Protein 4F1Z (pdb70)

InterPro domains:
  IPR005877 YSIRK Gram-positive signal peptide [PF04650] (10-35)
  IPR005877 YSIRK Gram-positive signal peptide [TIGR01168] (1-47)
  IPR008966 Adhesion domain superfamily [SSF49401] (212-359)
  IPR008966 Adhesion domain superfamily [SSF49401] (365-542)
  IPR011252 Fibrogen-binding domain 1 [G3DSA:2.60.40.1280] (212-360)
  IPR011266 Fibrinogen-binding domain 2 [PF10425] (374-524)
  IPR019931 LPXTG cell wall anchor motif [PF00746] (827-868)
  IPR019931 LPXTG cell wall anchor motif [PS50847] (834-872)
  IPR041171 SDR-like Ig domain [PF17961] (233-338)
  IPR050972 Serine-aspartate repeat-containing protein-like [PTHR34403] (9-687)

Organism: Staphylococcus aureus (strain MRSA252) (NCBI:txid282458)

Foldseek 3Di:
DADAAQLVQKDKDPWDKQDFEDAVQVQDWIKIKIKMKGNWADDQRYKYKKAKDLWKAQQWAADCVLPQQKAWADFWDDPVRHRQWGWIAGRVRRMIITGGHPPRVPDHGDMGMDMGIMHGDCVSAFAFAKAWIWMDTSNDIDTDIHTYDYPAQADFDPDLATWHKEKAWGYFHPDNVQAKTKMKIKGPLVLHFFAFKKKKKAQADPDPVQAQGFDAPVFKDKWKWFFQDSVPGGSSRDDDCPPPRTDTPRVVFPPQWDRPDGRMIMGGPGGGRGMMMMIMMGGGHPPPRFGKIKMKMKGADDPRRHPTYMDMYMYGHDDDHD/DDDDDDDDDDPPVD

Sequence (336 aa):
AKGTNVNDKVTASDFKLEKTAFDPNQSGNTFMAANFKVTGQVKSGDYFTAKLPDSVTGNGDVDYSNSNNTMPIADIKSTNGDVVAKATYDILTKTYTFVFTDYVNDKENINGQFSLPLFTDRAKAPKSGTYDANINIADEMFDNKITYNYSSPIAGIDKPNGANISSQIIGVDTASGQNTYKQTVFVNPKQRVLGNTWVYIKGYQDKIEESSGKVSATDTKLRIFEVNDTSKLSDSYYADPNDSNLKEVTGEFKDKISYKYDNVASINFGDINKTYVVLVEGHYDNTGKNLKTQVIQENIDPATGKDYSIFGWNNENVVRYGYGGGSSGGGSSGGG

Radius of gyration: 22.7 Å; Cα contacts (8 Å, |Δi|>4): 978; chains: 2; bounding box: 73×49×43 Å

CATH classification: 2.60.40.1280 (+1 more: 2.60.40.1290)

Structure (mmCIF, N/CA/C/O backbone):
data_4F1Z
#
_entry.id   4F1Z
#
_cell.length_a   70.331
_cell.length_b   70.331
_cell.length_c   177.157
_cell.angle_alpha   90.00
_cell.angle_beta   90.00
_cell.angle_gamma   120.00
#
_symmetry.space_group_name_H-M   'P 31 2 1'
#
loop_
_entity.id
_entity.type
_entity.pdbx_description
1 polymer 'Clumping factor B'
2 polymer 'peptide from Keratin, type I cytoskeletal 10'
3 non-polymer 'MAGNESIUM ION'
4 water water
#
loop_
_atom_site.group_PDB
_atom_site.id
_atom_site.type_symbol
_atom_site.label_atom_id
_atom_site.label_alt_id
_atom_site.label_comp_id
_atom_site.label_asym_id
_atom_site.label_entity_id
_atom_site.label_seq_id
_atom_site.pdbx_PDB_ins_code
_atom_site.Cartn_x
_atom_site.Cartn_y
_atom_site.Cartn_z
_atom_site.occupancy
_atom_site.B_iso_or_equiv
_atom_site.auth_seq_id
_atom_site.auth_comp_id
_atom_site.auth_asym_id
_atom_site.auth_atom_id
_atom_site.pdbx_PDB_model_num
ATOM 1 N N . ALA A 1 31 ? 40.757 -30.368 31.803 1.00 142.38 210 ALA A N 1
ATOM 2 C CA . ALA A 1 31 ? 40.922 -29.214 32.686 1.00 136.97 210 ALA A CA 1
ATOM 3 C C . ALA A 1 31 ? 40.022 -28.062 32.240 1.00 129.12 210 ALA A C 1
ATOM 4 O O . ALA A 1 31 ? 39.171 -28.235 31.362 1.00 119.19 210 ALA A O 1
ATOM 6 N N . LYS A 1 32 ? 40.228 -26.896 32.854 1.00 126.37 211 LYS A N 1
ATOM 7 C CA . LYS A 1 32 ? 39.422 -25.698 32.610 1.00 115.95 211 LYS A CA 1
ATOM 8 C C . LYS A 1 32 ? 39.432 -24.867 33.890 1.00 114.87 211 LYS A C 1
ATOM 9 O O . LYS A 1 32 ? 38.703 -25.154 34.845 1.00 114.93 211 LYS A O 1
ATOM 15 N N . GLY A 1 33 ? 40.277 -23.845 33.913 1.00 112.22 212 GLY A N 1
ATOM 16 C CA . GLY A 1 33 ? 40.451 -23.039 35.108 1.00 114.81 212 GLY A CA 1
ATOM 17 C C . GLY A 1 33 ? 39.569 -21.810 35.105 1.00 113.95 212 GLY A C 1
ATOM 18 O O . GLY A 1 33 ? 38.373 -21.892 35.391 1.00 107.39 212 GLY A O 1
ATOM 19 N N . THR A 1 34 ? 40.164 -20.675 34.749 1.00 117.80 213 THR A N 1
ATOM 20 C CA . THR A 1 34 ? 39.496 -19.377 34.801 1.00 117.05 213 THR A CA 1
ATOM 21 C C . THR A 1 34 ? 38.728 -18.935 33.543 1.00 111.76 213 THR A C 1
ATOM 22 O O . THR A 1 34 ? 39.076 -19.288 32.402 1.00 112.23 213 THR A O 1
ATOM 26 N N . ASN A 1 35 ? 37.700 -18.120 33.775 1.00 106.17 214 ASN A N 1
ATOM 27 C CA . ASN A 1 35 ? 36.895 -17.525 32.711 1.00 107.82 214 ASN A CA 1
ATOM 28 C C . ASN A 1 35 ? 37.357 -16.105 32.420 1.00 107.30 214 ASN A C 1
ATOM 29 O O . ASN A 1 35 ? 37.025 -15.158 33.139 1.00 103.60 214 ASN A O 1
ATOM 34 N N . VAL A 1 36 ? 38.107 -15.964 31.340 1.00 105.43 215 VAL A N 1
ATOM 35 C CA . VAL A 1 36 ? 38.823 -14.731 31.081 1.00 108.35 215 VAL A CA 1
ATOM 36 C C . VAL A 1 36 ? 38.083 -13.740 30.192 1.00 102.99 215 VAL A C 1
ATOM 37 O O . VAL A 1 36 ? 38.690 -12.794 29.698 1.00 106.90 215 VAL A O 1
ATOM 41 N N . ASN A 1 37 ? 36.784 -13.941 30.011 1.00 91.61 216 ASN A N 1
ATOM 42 C CA . ASN A 1 37 ? 35.958 -13.008 29.246 1.00 99.57 216 ASN A CA 1
ATOM 43 C C . ASN A 1 37 ? 36.389 -11.552 29.341 1.00 112.09 216 ASN A C 1
ATOM 44 O O . ASN A 1 37 ? 36.473 -10.851 28.325 1.00 115.43 216 ASN A O 1
ATOM 49 N N . ASP A 1 38 ? 36.652 -11.109 30.569 1.00 116.28 217 ASP A N 1
ATOM 50 C CA . ASP A 1 38 ? 37.012 -9.722 30.853 1.00 118.69 217 ASP A CA 1
ATOM 51 C C . ASP A 1 38 ? 38.370 -9.332 30.283 1.00 112.40 217 ASP A C 1
ATOM 52 O O . ASP A 1 38 ? 38.718 -8.147 30.238 1.00 113.63 217 ASP A O 1
ATOM 57 N N . LYS A 1 39 ? 39.156 -10.328 29.891 1.00 106.74 218 LYS A N 1
ATOM 58 C CA . LYS A 1 39 ? 40.421 -10.061 29.214 1.00 115.75 218 LYS A CA 1
ATOM 59 C C . LYS A 1 39 ? 40.185 -10.089 27.705 1.00 118.19 218 LYS A C 1
ATOM 60 O O . LYS A 1 39 ? 41.103 -9.831 26.929 1.00 124.95 218 LYS A O 1
ATOM 66 N N . VAL A 1 40 ? 38.948 -10.389 27.300 1.00 114.14 219 VAL A N 1
ATOM 67 C CA . VAL A 1 40 ? 38.636 -10.668 25.898 1.00 114.65 219 VAL A CA 1
ATOM 68 C C . VAL A 1 40 ? 37.602 -9.738 25.267 1.00 114.28 219 VAL A C 1
ATOM 69 O O . VAL A 1 40 ? 36.540 -9.471 25.841 1.00 115.37 219 VAL A O 1
ATOM 73 N N . THR A 1 41 ? 37.924 -9.283 24.061 1.00 117.28 220 THR A N 1
ATOM 74 C CA . THR A 1 41 ? 37.068 -8.380 23.301 1.00 115.37 220 THR A CA 1
ATOM 75 C C . THR A 1 41 ? 36.938 -8.780 21.828 1.00 115.23 220 THR A C 1
ATOM 76 O O . THR A 1 41 ? 37.864 -8.634 21.030 1.00 114.28 220 THR A O 1
ATOM 80 N N . ALA A 1 42 ? 35.763 -9.291 21.486 1.00 109.77 221 ALA A N 1
ATOM 81 C CA . ALA A 1 42 ? 35.456 -9.697 20.140 1.00 96.48 221 ALA A CA 1
ATOM 82 C C . ALA A 1 42 ? 35.043 -8.472 19.338 1.00 106.23 221 ALA A C 1
ATOM 83 O O . ALA A 1 42 ? 34.701 -7.426 19.918 1.00 101.99 221 ALA A O 1
ATOM 85 N N . SER A 1 43 ? 35.073 -8.623 18.007 1.00 108.26 222 SER A N 1
ATOM 86 C CA . SER A 1 43 ? 34.813 -7.543 17.058 1.00 108.72 222 SER A CA 1
ATOM 87 C C . SER A 1 43 ? 34.773 -8.048 15.613 1.00 106.63 222 SER A C 1
ATOM 88 O O . SER A 1 43 ? 35.106 -9.203 15.334 1.00 97.72 222 SER A O 1
ATOM 91 N N . ASP A 1 44 ? 34.366 -7.168 14.699 1.00 113.83 223 ASP A N 1
ATOM 92 C CA . ASP A 1 44 ? 34.244 -7.508 13.276 1.00 117.12 223 ASP A CA 1
ATOM 93 C C . ASP A 1 44 ? 33.200 -8.607 13.063 1.00 110.40 223 ASP A C 1
ATOM 94 O O . ASP A 1 44 ? 33.313 -9.423 12.148 1.00 103.56 223 ASP A O 1
ATOM 99 N N . PHE A 1 45 ? 32.187 -8.617 13.927 1.00 110.09 224 PHE A N 1
ATOM 100 C CA . PHE A 1 45 ? 31.129 -9.620 13.901 1.00 101.57 224 PHE A CA 1
ATOM 101 C C . PHE A 1 45 ? 30.163 -9.365 12.754 1.00 101.09 224 PHE A C 1
ATOM 102 O O . PHE A 1 45 ? 29.746 -8.230 12.518 1.00 99.57 224 PHE A O 1
ATOM 110 N N . LYS A 1 46 ? 29.817 -10.430 12.041 1.00 81.09 225 LYS A N 1
ATOM 111 C CA . LYS A 1 46 ? 28.872 -10.362 10.934 1.00 78.68 225 LYS A CA 1
ATOM 112 C C . LYS A 1 46 ? 28.142 -11.677 10.875 1.00 71.68 225 LYS A C 1
ATOM 113 O O . LYS A 1 46 ? 28.701 -12.708 11.239 1.00 67.81 225 LYS A O 1
ATOM 119 N N . LEU A 1 47 ? 26.898 -11.644 10.413 1.00 73.91 226 LEU A N 1
ATOM 120 C CA . LEU A 1 47 ? 26.208 -12.866 10.030 1.00 75.43 226 LEU A CA 1
ATOM 121 C C . LEU A 1 47 ? 26.302 -13.049 8.515 1.00 81.25 226 LEU A C 1
ATOM 122 O O . LEU A 1 47 ? 25.900 -12.173 7.744 1.00 85.39 226 LEU A O 1
ATOM 127 N N . GLU A 1 48 ? 26.844 -14.179 8.083 1.00 79.87 227 GLU A N 1
ATOM 128 C CA . GLU A 1 48 ? 26.966 -14.416 6.656 1.00 77.02 227 GLU A CA 1
ATOM 129 C C . GLU A 1 48 ? 25.692 -13.935 5.969 1.00 77.10 227 GLU A C 1
ATOM 130 O O . GLU A 1 48 ? 25.757 -13.212 4.970 1.00 81.78 227 GLU A O 1
ATOM 136 N N . LYS A 1 49 ? 24.537 -14.308 6.519 1.00 70.78 228 LYS A N 1
ATOM 137 C CA . LYS A 1 49 ? 23.256 -13.826 5.996 1.00 69.76 228 LYS A CA 1
ATOM 138 C C . LYS A 1 49 ? 22.142 -13.864 7.034 1.00 69.13 228 LYS A C 1
ATOM 139 O O . LYS A 1 49 ? 22.125 -14.743 7.895 1.00 56.82 228 LYS A O 1
ATOM 145 N N . THR A 1 50 ? 21.183 -12.947 6.906 1.00 72.72 229 THR A N 1
ATOM 146 C CA . THR A 1 50 ? 20.173 -12.725 7.939 1.00 71.63 229 THR A CA 1
ATOM 147 C C . THR A 1 50 ? 18.760 -13.272 7.654 1.00 69.63 229 THR A C 1
ATOM 148 O O . THR A 1 50 ? 17.827 -13.031 8.432 1.00 67.83 229 THR A O 1
ATOM 152 N N . ALA A 1 51 ? 18.602 -14.014 6.558 1.00 66.83 230 ALA A N 1
ATOM 153 C CA . ALA A 1 51 ? 17.306 -14.611 6.205 1.00 72.67 230 ALA A CA 1
ATOM 154 C C . ALA A 1 51 ? 17.471 -15.893 5.395 1.00 67.37 230 ALA A C 1
ATOM 155 O O . ALA A 1 51 ? 18.168 -15.887 4.376 1.00 64.42 230 ALA A O 1
ATOM 157 N N . PHE A 1 52 ? 16.823 -16.974 5.838 1.00 63.52 231 PHE A N 1
ATOM 158 C CA . PHE A 1 52 ? 16.876 -18.260 5.133 1.00 59.25 231 PHE A CA 1
ATOM 159 C C . PHE A 1 52 ? 15.731 -19.210 5.470 1.00 62.70 231 PHE A C 1
ATOM 160 O O . PHE A 1 52 ? 14.946 -18.953 6.370 1.00 66.50 231 PHE A O 1
ATOM 168 N N . ASP A 1 53 ? 15.652 -20.308 4.724 1.00 62.99 232 ASP A N 1
ATOM 169 C CA . ASP A 1 53 ? 14.629 -21.337 4.906 1.00 65.05 232 ASP A CA 1
ATOM 170 C C . ASP A 1 53 ? 15.316 -22.594 5.404 1.00 63.91 232 ASP A C 1
ATOM 171 O O . ASP A 1 53 ? 16.031 -23.251 4.649 1.00 62.38 232 ASP A O 1
ATOM 176 N N . PRO A 1 54 ? 15.123 -22.918 6.690 1.00 58.91 233 PRO A N 1
ATOM 177 C CA . PRO A 1 54 ? 15.796 -24.040 7.355 1.00 56.63 233 PRO A CA 1
ATOM 178 C C . PRO A 1 54 ? 15.236 -25.374 6.893 1.00 57.80 233 PRO A C 1
ATOM 179 O O . PRO A 1 54 ? 15.825 -26.425 7.180 1.00 54.66 233 PRO A O 1
ATOM 183 N N . ASN A 1 55 ? 14.110 -25.312 6.180 1.00 58.59 234 ASN A N 1
ATOM 184 C CA . ASN A 1 55 ? 13.478 -26.476 5.580 1.00 52.56 234 ASN A CA 1
ATOM 185 C C . ASN A 1 55 ? 14.007 -26.779 4.176 1.00 55.61 234 ASN A C 1
ATOM 186 O O . ASN A 1 55 ? 13.503 -27.676 3.488 1.00 52.37 234 ASN A O 1
ATOM 191 N N . GLN A 1 56 ? 15.008 -26.025 3.740 1.00 55.67 235 GLN A N 1
ATOM 192 C CA . GLN A 1 56 ? 15.724 -26.366 2.506 1.00 58.62 235 GLN A CA 1
ATOM 193 C C . GLN A 1 56 ? 17.227 -26.269 2.782 1.00 63.77 235 GLN A C 1
ATOM 194 O O . GLN A 1 56 ? 18.004 -25.835 1.931 1.00 70.38 235 GLN A O 1
ATOM 200 N N . SER A 1 57 ? 17.621 -26.667 3.987 1.00 52.83 236 SER A N 1
ATOM 201 C CA . SER A 1 57 ? 19.016 -26.661 4.404 1.00 49.08 236 SER A CA 1
ATOM 202 C C . SER A 1 57 ? 19.560 -25.256 4.515 1.00 50.00 236 SER A C 1
ATOM 203 O O . SER A 1 57 ? 20.775 -25.027 4.389 1.00 46.58 236 SER A O 1
ATOM 206 N N . GLY A 1 58 ? 18.655 -24.316 4.787 1.00 48.13 237 GLY A N 1
ATOM 207 C CA . GLY A 1 58 ? 19.049 -22.947 5.066 1.00 43.12 237 GLY A CA 1
ATOM 208 C C . GLY A 1 58 ? 19.825 -22.922 6.359 1.00 52.08 237 GLY A C 1
ATOM 209 O O . GLY A 1 58 ? 19.565 -23.735 7.258 1.00 53.62 237 GLY A O 1
ATOM 210 N N . ASN A 1 59 ? 20.788 -22.012 6.449 1.00 54.66 238 ASN A N 1
ATOM 211 C CA . ASN A 1 59 ? 21.488 -21.756 7.713 1.00 65.22 238 ASN A CA 1
ATOM 212 C C . ASN A 1 59 ? 22.447 -20.629 7.461 1.00 62.29 238 ASN A C 1
ATOM 213 O O . ASN A 1 59 ? 22.593 -20.192 6.311 1.00 53.81 238 ASN A O 1
ATOM 218 N N . THR A 1 60 ? 23.116 -20.161 8.505 1.00 55.67 239 THR A N 1
ATOM 219 C CA . THR A 1 60 ? 24.096 -19.109 8.302 1.00 57.61 239 THR A CA 1
ATOM 220 C C . THR A 1 60 ? 25.387 -19.403 9.056 1.00 57.01 239 THR A C 1
ATOM 221 O O . THR A 1 60 ? 25.675 -20.548 9.383 1.00 59.98 239 THR A O 1
ATOM 225 N N . PHE A 1 61 ? 26.176 -18.367 9.286 1.00 56.08 240 PHE A N 1
ATOM 226 C CA . PHE A 1 61 ? 27.408 -18.487 10.028 1.00 66.61 240 PHE A CA 1
ATOM 227 C C . PHE A 1 61 ? 27.609 -17.174 10.717 1.00 78.74 240 PHE A C 1
ATOM 228 O O . PHE A 1 61 ? 27.322 -16.112 10.151 1.00 84.99 240 PHE A O 1
ATOM 236 N N . MET A 1 62 ? 28.117 -17.253 11.938 1.00 79.55 241 MET A N 1
ATOM 237 C CA . MET A 1 62 ? 28.616 -16.094 12.625 1.00 75.89 241 MET A CA 1
ATOM 238 C C . MET A 1 62 ? 30.123 -16.174 12.503 1.00 76.39 241 MET A C 1
ATOM 239 O O . MET A 1 62 ? 30.718 -17.245 12.684 1.00 76.21 241 MET A O 1
ATOM 244 N N . ALA A 1 63 ? 30.735 -15.047 12.166 1.00 76.07 242 ALA A N 1
ATOM 245 C CA . ALA A 1 63 ? 32.179 -14.964 12.114 1.00 77.47 242 ALA A CA 1
ATOM 246 C C . ALA A 1 63 ? 32.632 -13.800 12.975 1.00 78.14 242 ALA A C 1
ATOM 247 O O . ALA A 1 63 ? 31.877 -12.843 13.184 1.00 80.42 242 ALA A O 1
ATOM 249 N N . ALA A 1 64 ? 33.864 -13.869 13.470 1.00 73.21 243 ALA A N 1
ATOM 250 C CA . ALA A 1 64 ? 34.385 -12.777 14.280 1.00 79.68 243 ALA A CA 1
ATOM 251 C C . ALA A 1 64 ? 35.855 -12.929 14.670 1.00 87.56 243 ALA A C 1
ATOM 252 O O . ALA A 1 64 ? 36.381 -14.042 14.767 1.00 84.90 243 ALA A O 1
ATOM 254 N N . ASN A 1 65 ? 36.509 -11.788 14.871 1.00 94.20 244 ASN A N 1
ATOM 255 C CA . ASN A 1 65 ? 37.845 -11.745 15.440 1.00 101.22 244 ASN A CA 1
ATOM 256 C C . ASN A 1 65 ? 37.772 -11.488 16.940 1.00 105.76 244 ASN A C 1
ATOM 257 O O . ASN A 1 65 ? 36.824 -10.868 17.424 1.00 102.83 244 ASN A O 1
ATOM 262 N N . PHE A 1 66 ? 38.773 -11.957 17.675 1.00 111.53 245 PHE A N 1
ATOM 263 C CA . PHE A 1 66 ? 38.838 -11.701 19.108 1.00 110.07 245 PHE A CA 1
ATOM 264 C C . PHE A 1 66 ? 40.250 -11.333 19.516 1.00 116.89 245 PHE A C 1
ATOM 265 O O . PHE A 1 66 ? 41.209 -11.593 18.785 1.00 119.17 245 PHE A O 1
ATOM 273 N N . LYS A 1 67 ? 40.368 -10.734 20.694 1.00 120.24 246 LYS A N 1
ATOM 274 C CA . LYS A 1 67 ? 41.646 -10.212 21.156 1.00 128.48 246 LYS A CA 1
ATOM 275 C C . LYS A 1 67 ? 41.793 -10.258 22.680 1.00 126.63 246 LYS A C 1
ATOM 276 O O . LYS A 1 67 ? 40.861 -9.950 23.427 1.00 123.63 246 LYS A O 1
ATOM 282 N N . VAL A 1 68 ? 42.986 -10.626 23.130 1.00 127.59 247 VAL A N 1
ATOM 283 C CA . VAL A 1 68 ? 43.241 -10.802 24.545 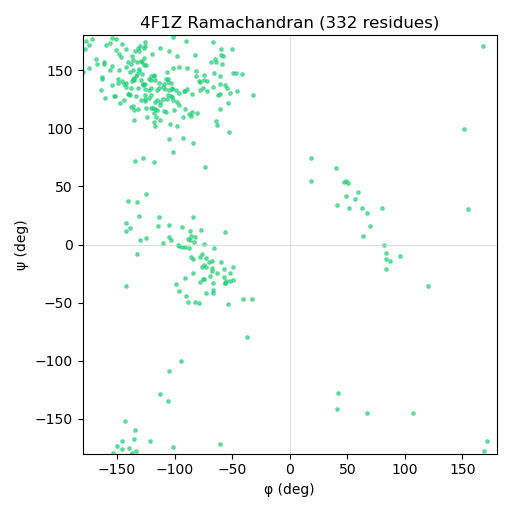1.00 130.40 247 VAL A CA 1
ATOM 284 C C . VAL A 1 68 ? 44.045 -9.658 25.141 1.00 143.77 247 VAL A C 1
ATOM 285 O O . VAL A 1 68 ? 45.279 -9.696 25.165 1.00 150.22 247 VAL A O 1
ATOM 289 N N . THR A 1 69 ? 43.340 -8.647 25.632 1.00 145.64 248 THR A N 1
ATOM 290 C CA . THR A 1 69 ? 43.983 -7.594 26.396 1.00 146.02 248 THR A CA 1
ATOM 291 C C . THR A 1 69 ? 44.784 -8.228 27.515 1.00 144.38 248 THR A C 1
ATOM 292 O O . THR A 1 69 ? 44.248 -8.584 28.567 1.00 138.91 248 THR A O 1
ATOM 296 N N . GLY A 1 70 ? 46.075 -8.395 27.265 1.00 147.94 249 GLY A N 1
ATOM 297 C CA . GLY A 1 70 ? 46.956 -8.971 28.256 1.00 151.52 249 GLY A CA 1
ATOM 298 C C . GLY A 1 70 ? 47.369 -10.384 27.920 1.00 151.50 249 GLY A C 1
ATOM 299 O O . GLY A 1 70 ? 47.548 -10.731 26.750 1.00 150.08 249 GLY A O 1
ATOM 300 N N . GLN A 1 71 ? 47.511 -11.202 28.956 1.00 153.34 250 GLN A N 1
ATOM 301 C CA . GLN A 1 71 ? 48.022 -12.552 28.794 1.00 153.02 250 GLN A CA 1
ATOM 302 C C . GLN A 1 71 ? 47.192 -13.571 29.557 1.00 142.62 250 GLN A C 1
ATOM 303 O O . GLN A 1 71 ? 46.370 -13.206 30.394 1.00 142.83 250 GLN A O 1
ATOM 309 N N . VAL A 1 72 ? 47.416 -14.848 29.247 1.00 134.52 251 VAL A N 1
ATOM 310 C CA . VAL A 1 72 ? 46.684 -15.962 29.845 1.00 126.54 251 VAL A CA 1
ATOM 311 C C . VAL A 1 72 ? 47.550 -17.229 29.916 1.00 122.72 251 VAL A C 1
ATOM 312 O O . VAL A 1 72 ? 48.744 -17.194 29.598 1.00 123.54 251 VAL A O 1
ATOM 316 N N . LYS A 1 73 ? 46.933 -18.339 30.323 1.00 115.76 252 LYS A N 1
ATOM 317 C CA . LYS A 1 73 ? 47.641 -19.588 30.592 1.00 117.02 252 LYS A CA 1
ATOM 318 C C . LYS A 1 73 ? 46.787 -20.804 30.249 1.00 116.20 252 LYS A C 1
ATOM 319 O O . LYS A 1 73 ? 45.560 -20.703 30.154 1.00 114.29 252 LYS A O 1
ATOM 325 N N . SER A 1 74 ? 47.420 -21.963 30.079 1.00 115.37 253 SER A N 1
ATOM 326 C CA . SER A 1 74 ? 46.652 -23.172 29.800 1.00 112.02 253 SER A CA 1
ATOM 327 C C . SER A 1 74 ? 45.582 -23.353 30.863 1.00 118.63 253 SER A C 1
ATOM 328 O O . SER A 1 74 ? 45.893 -23.439 32.064 1.00 123.31 253 SER A O 1
ATOM 331 N N . GLY A 1 75 ? 44.328 -23.413 30.424 1.00 111.07 254 GLY A N 1
ATOM 332 C CA . GLY A 1 75 ? 43.216 -23.594 31.339 1.00 104.23 254 GLY A CA 1
ATOM 333 C C . GLY A 1 75 ? 42.221 -22.450 31.299 1.00 98.34 254 GLY A C 1
ATOM 334 O O . GLY A 1 75 ? 41.023 -22.662 31.453 1.00 92.46 254 GLY A O 1
ATOM 335 N N . ASP A 1 76 ? 42.705 -21.228 31.109 1.00 101.12 255 ASP A N 1
ATOM 336 C CA . ASP A 1 76 ? 41.792 -20.103 30.995 1.00 104.14 255 ASP A CA 1
ATOM 337 C C . ASP A 1 76 ? 40.883 -20.366 29.802 1.00 113.03 255 ASP A C 1
ATOM 338 O O . ASP A 1 76 ? 41.132 -21.277 29.007 1.00 112.97 255 ASP A O 1
ATOM 343 N N . TYR A 1 77 ? 39.832 -19.564 29.677 1.00 111.97 256 TYR A N 1
ATOM 344 C CA . TYR A 1 77 ? 38.852 -19.761 28.623 1.00 97.15 256 TYR A CA 1
ATOM 345 C C . TYR A 1 77 ? 37.932 -18.559 28.517 1.00 98.95 256 TYR A C 1
ATOM 346 O O . TYR A 1 77 ? 37.829 -17.756 29.440 1.00 101.28 256 TYR A O 1
ATOM 355 N N . PHE A 1 78 ? 37.293 -18.417 27.363 1.00 94.31 257 PHE A N 1
ATOM 356 C CA . PHE A 1 78 ? 36.205 -17.475 27.233 1.00 86.13 257 PHE A CA 1
ATOM 357 C C . PHE A 1 78 ? 35.070 -18.256 26.602 1.00 83.39 257 PHE A C 1
ATOM 358 O O . PHE A 1 78 ? 35.259 -19.408 26.197 1.00 74.52 257 PHE A O 1
ATOM 366 N N . THR A 1 79 ? 33.891 -17.639 26.551 1.00 90.12 258 THR A N 1
ATOM 367 C CA . THR A 1 79 ? 32.696 -18.281 26.022 1.00 85.05 258 THR A CA 1
ATOM 368 C C . THR A 1 79 ? 31.945 -17.416 25.005 1.00 83.78 258 THR A C 1
ATOM 369 O O . THR A 1 79 ? 32.215 -16.206 24.861 1.00 73.83 258 THR A O 1
ATOM 373 N N . ALA A 1 80 ? 31.023 -18.077 24.295 1.00 85.38 259 ALA A N 1
ATOM 374 C CA . ALA A 1 80 ? 29.994 -17.443 23.470 1.00 85.33 259 ALA A CA 1
ATOM 375 C C . ALA A 1 80 ? 28.670 -18.117 23.799 1.00 82.51 259 ALA A C 1
ATOM 376 O O . ALA A 1 80 ? 28.642 -19.307 24.103 1.00 77.43 259 ALA A O 1
ATOM 378 N N . LYS A 1 81 ? 27.576 -17.364 23.745 1.00 86.11 260 LYS A N 1
ATOM 379 C CA . LYS A 1 81 ? 26.261 -17.922 24.056 1.00 87.40 260 LYS A CA 1
ATOM 380 C C . LYS A 1 81 ? 25.223 -17.441 23.051 1.00 77.23 260 LYS A C 1
ATOM 381 O O . LYS A 1 81 ? 25.213 -16.269 22.675 1.00 71.14 260 LYS A O 1
ATOM 387 N N . LEU A 1 82 ? 24.331 -18.347 22.669 1.00 68.30 261 LEU A N 1
ATOM 388 C CA . LEU A 1 82 ? 23.357 -18.102 21.619 1.00 73.21 261 LEU A CA 1
ATOM 389 C C . LEU A 1 82 ? 21.969 -17.880 22.191 1.00 74.08 261 LEU A C 1
ATOM 390 O O . LEU A 1 82 ? 21.577 -18.563 23.123 1.00 69.45 261 LEU A O 1
ATOM 395 N N . PRO A 1 83 ? 21.204 -16.955 21.595 1.00 79.75 262 PRO A N 1
ATOM 396 C CA . PRO A 1 83 ? 19.841 -16.654 22.036 1.00 77.36 262 PRO A CA 1
ATOM 397 C C . PRO A 1 83 ? 18.957 -17.878 21.926 1.00 78.95 262 PRO A C 1
ATOM 398 O O . PRO A 1 83 ? 19.427 -18.974 21.633 1.00 82.17 262 PRO A O 1
ATOM 402 N N . ASP A 1 84 ? 17.666 -17.676 22.138 1.00 75.47 263 ASP A N 1
ATOM 403 C CA . ASP A 1 84 ? 16.695 -18.726 21.932 1.00 73.82 263 ASP A CA 1
ATOM 404 C C . ASP A 1 84 ? 16.510 -19.079 20.460 1.00 76.70 263 ASP A C 1
ATOM 405 O O . ASP A 1 84 ? 16.106 -20.199 20.139 1.00 74.10 263 ASP A O 1
ATOM 410 N N . SER A 1 85 ? 16.769 -18.120 19.571 1.00 76.73 264 SER A N 1
ATOM 411 C CA . SER A 1 85 ? 16.379 -18.278 18.163 1.00 75.53 264 SER A CA 1
ATOM 412 C C . SER A 1 85 ? 17.239 -19.284 17.411 1.00 76.23 264 SER A C 1
ATOM 413 O O . SER A 1 85 ? 16.720 -20.083 16.630 1.00 78.85 264 SER A O 1
ATOM 416 N N . VAL A 1 86 ? 18.547 -19.249 17.652 1.00 72.62 265 VAL A N 1
ATOM 417 C CA . VAL A 1 86 ? 19.478 -20.085 16.904 1.00 69.32 265 VAL A CA 1
ATOM 418 C C . VAL A 1 86 ? 19.980 -21.274 17.710 1.00 70.06 265 VAL A C 1
ATOM 419 O O . VAL A 1 86 ? 19.793 -21.332 18.921 1.00 76.39 265 VAL A O 1
ATOM 423 N N . THR A 1 87 ? 20.607 -22.228 17.029 1.00 58.93 266 THR A N 1
ATOM 424 C CA . THR A 1 87 ? 21.390 -23.261 17.698 1.00 59.28 266 THR A CA 1
ATOM 425 C C . THR A 1 87 ? 22.706 -23.387 16.958 1.00 66.07 266 THR A C 1
ATOM 426 O O . THR A 1 87 ? 22.960 -22.662 15.999 1.00 72.23 266 THR A O 1
ATOM 430 N N . GLY A 1 88 ? 23.540 -24.317 17.400 1.00 64.77 267 GLY A N 1
ATOM 431 C CA . GLY A 1 88 ? 24.892 -24.422 16.887 1.00 64.72 267 GLY A CA 1
ATOM 432 C C . GLY A 1 88 ? 25.097 -25.832 16.372 1.00 72.37 267 GLY A C 1
ATOM 433 O O . GLY A 1 88 ? 26.205 -26.207 15.993 1.00 77.20 267 GLY A O 1
ATOM 434 N N . ASN A 1 89 ? 24.023 -26.620 16.368 1.00 68.09 268 ASN A N 1
ATOM 435 C CA . ASN A 1 89 ? 24.095 -28.011 15.920 1.00 68.84 268 ASN A CA 1
ATOM 436 C C . ASN A 1 89 ? 22.975 -28.384 14.941 1.00 67.51 268 ASN A C 1
ATOM 437 O O . ASN A 1 89 ? 22.973 -29.477 14.371 1.00 62.10 268 ASN A O 1
ATOM 442 N N . GLY A 1 90 ? 22.025 -27.467 14.769 1.00 68.49 269 GLY A N 1
ATOM 443 C CA . GLY A 1 90 ? 20.887 -27.669 13.899 1.00 60.58 269 GLY A CA 1
ATOM 444 C C . GLY A 1 90 ? 20.347 -29.065 14.052 1.00 62.77 269 GLY A C 1
ATOM 445 O O . GLY A 1 90 ? 20.098 -29.534 15.155 1.00 72.62 269 GLY A O 1
ATOM 446 N N . ASP A 1 91 ? 20.191 -29.755 12.937 1.00 57.43 270 ASP A N 1
ATOM 447 C CA . ASP A 1 91 ? 19.562 -31.065 12.955 1.00 57.49 270 ASP A CA 1
ATOM 448 C C . ASP A 1 91 ? 20.505 -32.245 13.233 1.00 49.41 270 ASP A C 1
ATOM 449 O O . ASP A 1 91 ? 20.111 -33.407 13.099 1.00 48.70 270 ASP A O 1
ATOM 454 N N . VAL A 1 92 ? 21.729 -31.956 13.657 1.00 41.54 271 VAL A N 1
ATOM 455 C CA . VAL A 1 92 ? 22.591 -32.994 14.233 1.00 54.90 271 VAL A CA 1
ATOM 456 C C . VAL A 1 92 ? 22.387 -33.170 15.778 1.00 69.19 271 VAL A C 1
ATOM 457 O O . VAL A 1 92 ? 22.733 -32.299 16.583 1.00 65.82 271 VAL A O 1
ATOM 461 N N . ASP A 1 93 ? 21.841 -34.311 16.178 1.00 66.93 272 ASP A N 1
ATOM 462 C CA . ASP A 1 93 ? 21.602 -34.603 17.586 1.00 69.07 272 ASP A CA 1
ATOM 463 C C . ASP A 1 93 ? 22.858 -35.052 18.336 1.00 74.94 272 ASP A C 1
ATOM 464 O O . ASP A 1 93 ? 23.686 -35.809 17.824 1.00 78.52 272 ASP A O 1
ATOM 469 N N . TYR A 1 94 ? 22.981 -34.584 19.566 1.00 75.56 273 TYR A N 1
ATOM 470 C CA . TYR A 1 94 ? 24.140 -34.890 20.378 1.00 79.40 273 TYR A CA 1
ATOM 471 C C . TYR A 1 94 ? 23.678 -35.385 21.736 1.00 81.94 273 TYR A C 1
ATOM 472 O O . TYR A 1 94 ? 24.486 -35.641 22.628 1.00 81.67 273 TYR A O 1
ATOM 481 N N . SER A 1 95 ? 22.364 -35.515 21.882 1.00 79.81 274 SER A N 1
ATOM 482 C CA . SER A 1 95 ? 21.775 -35.904 23.144 1.00 77.11 274 SER A CA 1
ATOM 483 C C . SER A 1 95 ? 22.350 -37.235 23.622 1.00 84.74 274 SER A C 1
ATOM 484 O O . SER A 1 95 ? 22.511 -37.448 24.819 1.00 93.81 274 SER A O 1
ATOM 487 N N . ASN A 1 96 ? 22.683 -38.126 22.698 1.00 83.03 275 ASN A N 1
ATOM 488 C CA . ASN A 1 96 ? 23.351 -39.364 23.078 1.00 81.09 275 ASN A CA 1
ATOM 489 C C . ASN A 1 96 ? 24.848 -39.156 23.206 1.00 81.52 275 ASN A C 1
ATOM 490 O O . ASN A 1 96 ? 25.619 -40.097 23.081 1.00 87.06 275 ASN A O 1
ATOM 495 N N . SER A 1 97 ? 25.250 -37.913 23.448 1.00 76.59 276 SER A N 1
ATOM 496 C CA . SER A 1 97 ? 26.651 -37.571 23.652 1.00 75.99 276 SER A CA 1
ATOM 497 C C . SER A 1 97 ? 26.811 -36.525 24.761 1.00 76.28 276 SER A C 1
ATOM 498 O O . SER A 1 97 ? 27.657 -35.626 24.666 1.00 73.21 276 SER A O 1
ATOM 501 N N . ASN A 1 98 ? 25.987 -36.638 25.803 1.00 82.84 277 ASN A N 1
ATOM 502 C CA . ASN A 1 98 ? 26.043 -35.713 26.938 1.00 85.15 277 ASN A CA 1
ATOM 503 C C . ASN A 1 98 ? 25.869 -34.264 26.486 1.00 78.76 277 ASN A C 1
ATOM 504 O O . ASN A 1 98 ? 26.542 -33.351 26.987 1.00 68.74 277 ASN A O 1
ATOM 509 N N . ASN A 1 99 ? 24.975 -34.079 25.514 1.00 77.87 278 ASN A N 1
ATOM 510 C CA . ASN A 1 99 ? 24.703 -32.780 24.910 1.00 68.02 278 ASN A CA 1
ATOM 511 C C . ASN A 1 99 ? 25.947 -31.955 24.653 1.00 63.33 278 ASN A C 1
ATOM 512 O O . ASN A 1 99 ? 25.917 -30.723 24.747 1.00 66.57 278 ASN A O 1
ATOM 517 N N . THR A 1 100 ? 27.043 -32.635 24.319 1.00 63.64 279 THR A N 1
ATOM 518 C CA . THR A 1 100 ? 28.321 -31.963 24.080 1.00 67.02 279 THR A CA 1
ATOM 519 C C . THR A 1 100 ? 28.769 -32.117 22.621 1.00 79.53 279 THR A C 1
ATOM 520 O O . THR A 1 100 ? 28.889 -33.231 22.098 1.00 80.98 279 THR A O 1
ATOM 524 N N . MET A 1 101 ? 29.006 -30.989 21.963 1.00 80.85 280 MET A N 1
ATOM 525 C CA . MET A 1 101 ? 29.402 -31.000 20.566 1.00 78.46 280 MET A CA 1
ATOM 526 C C . MET A 1 101 ? 30.863 -30.644 20.408 1.00 78.28 280 MET A C 1
ATOM 527 O O . MET A 1 101 ? 31.264 -29.520 20.699 1.00 79.45 280 MET A O 1
ATOM 532 N N . PRO A 1 102 ? 31.670 -31.604 19.944 1.00 77.59 281 PRO A N 1
ATOM 533 C CA . PRO A 1 102 ? 33.067 -31.273 19.690 1.00 75.03 281 PRO A CA 1
ATOM 534 C C . PRO A 1 102 ? 33.108 -30.144 18.676 1.00 76.72 281 PRO A C 1
ATOM 535 O O . PRO A 1 102 ? 32.174 -29.966 17.894 1.00 78.05 281 PRO A O 1
ATOM 539 N N . ILE A 1 103 ? 34.187 -29.382 18.692 1.00 76.44 282 ILE A N 1
ATOM 540 C CA . ILE A 1 103 ? 34.364 -28.324 17.729 1.00 75.84 282 ILE A CA 1
ATOM 541 C C . ILE A 1 103 ? 35.823 -28.319 17.323 1.00 81.92 282 ILE A C 1
ATOM 542 O O . ILE A 1 103 ? 36.721 -28.346 18.174 1.00 81.88 282 ILE A O 1
ATOM 547 N N . ALA A 1 104 ? 36.060 -28.316 16.018 1.00 79.44 283 ALA A N 1
ATOM 548 C CA . ALA A 1 104 ? 37.416 -28.388 15.516 1.00 83.26 283 ALA A CA 1
ATOM 549 C C . ALA A 1 104 ? 38.285 -27.396 16.275 1.00 91.18 283 ALA A C 1
ATOM 550 O O . ALA A 1 104 ? 37.817 -26.334 16.689 1.00 97.16 283 ALA A O 1
ATOM 552 N N . ASP A 1 105 ? 39.551 -27.744 16.453 1.00 91.22 284 ASP A N 1
ATOM 553 C CA . ASP A 1 105 ? 40.442 -26.948 17.273 1.00 97.54 284 ASP A CA 1
ATOM 554 C C . ASP A 1 105 ? 40.688 -25.563 16.706 1.00 100.56 284 ASP A C 1
ATOM 555 O O . ASP A 1 105 ? 40.469 -25.311 15.521 1.00 105.15 284 ASP A O 1
ATOM 560 N N . ILE A 1 106 ? 41.131 -24.659 17.570 1.00 98.90 285 ILE A N 1
ATOM 561 C CA . ILE A 1 106 ? 41.568 -23.341 17.138 1.00 99.96 285 ILE A CA 1
ATOM 562 C C . ILE A 1 106 ? 43.082 -23.400 17.047 1.00 106.22 285 ILE A C 1
ATOM 563 O O . ILE A 1 106 ? 43.729 -23.888 17.983 1.00 107.55 285 ILE A O 1
ATOM 568 N N . LYS A 1 107 ? 43.647 -22.901 15.942 1.00 113.93 286 LYS A N 1
ATOM 569 C CA . LYS A 1 107 ? 45.072 -23.085 15.662 1.00 114.65 286 LYS A CA 1
ATOM 570 C C . LYS A 1 107 ? 45.879 -21.810 15.397 1.00 116.22 286 LYS A C 1
ATOM 571 O O . LYS A 1 107 ? 45.326 -20.707 15.290 1.00 108.37 286 LYS A O 1
ATOM 577 N N . SER A 1 108 ? 47.200 -22.001 15.343 1.00 120.90 287 SER A N 1
ATOM 578 C CA . SER A 1 108 ? 48.140 -21.063 14.742 1.00 126.29 287 SER A CA 1
ATOM 579 C C . SER A 1 108 ? 48.516 -21.595 13.348 1.00 128.38 287 SER A C 1
ATOM 580 O O . SER A 1 108 ? 47.954 -22.594 12.896 1.00 129.46 287 SER A O 1
ATOM 583 N N . THR A 1 109 ? 49.463 -20.954 12.666 1.00 131.23 288 THR A N 1
ATOM 584 C CA . THR A 1 109 ? 49.754 -21.337 11.274 1.00 134.52 288 THR A CA 1
ATOM 585 C C . THR A 1 109 ? 50.547 -22.636 11.140 1.00 138.50 288 THR A C 1
ATOM 586 O O . THR A 1 109 ? 50.414 -23.351 10.146 1.00 140.66 288 THR A O 1
ATOM 590 N N . ASN A 1 110 ? 51.373 -22.931 12.137 1.00 139.39 289 ASN A N 1
ATOM 591 C CA . ASN A 1 110 ? 52.133 -24.173 12.165 1.00 143.87 289 ASN A CA 1
ATOM 592 C C . ASN A 1 110 ? 51.273 -25.364 12.581 1.00 144.13 289 ASN A C 1
ATOM 593 O O . ASN A 1 110 ? 51.795 -26.434 12.892 1.00 148.35 289 ASN A O 1
ATOM 598 N N . GLY A 1 111 ? 49.956 -25.170 12.598 1.00 137.68 290 GLY A N 1
ATOM 599 C CA . GLY A 1 111 ? 49.024 -26.229 12.942 1.00 132.15 290 GLY A CA 1
ATOM 600 C C . GLY A 1 111 ? 48.889 -26.404 14.441 1.00 128.50 290 GLY A C 1
ATOM 601 O O . GLY A 1 111 ? 48.130 -27.254 14.915 1.00 121.60 290 GLY A O 1
ATOM 602 N N . ASP A 1 112 ? 49.630 -25.584 15.183 1.00 131.39 291 ASP A N 1
ATOM 603 C CA . ASP A 1 112 ? 49.672 -25.663 16.640 1.00 130.91 291 ASP A CA 1
ATOM 604 C C . ASP A 1 112 ? 48.300 -25.442 17.266 1.00 127.35 291 ASP A C 1
ATOM 605 O O . ASP A 1 112 ? 47.716 -24.364 17.142 1.00 129.47 291 ASP A O 1
ATOM 610 N N . VAL A 1 113 ? 47.786 -26.464 17.941 1.00 119.01 292 VAL A N 1
ATOM 611 C CA . VAL A 1 113 ? 46.489 -26.348 18.580 1.00 111.48 292 VAL A CA 1
ATOM 612 C C . VAL A 1 113 ? 46.575 -25.292 19.667 1.00 110.47 292 VAL A C 1
ATOM 613 O O . VAL A 1 113 ? 47.184 -25.509 20.712 1.00 111.83 292 VAL A O 1
ATOM 617 N N . VAL A 1 114 ? 45.982 -24.136 19.414 1.00 107.65 293 VAL A N 1
ATOM 618 C CA . VAL A 1 114 ? 45.999 -23.074 20.400 1.00 107.33 293 VAL A CA 1
ATOM 619 C C . VAL A 1 114 ? 44.964 -23.317 21.489 1.00 108.07 293 VAL A C 1
ATOM 620 O O . VAL A 1 114 ? 45.265 -23.257 22.683 1.00 114.84 293 VAL A O 1
ATOM 624 N N . ALA A 1 115 ? 43.738 -23.597 21.071 1.00 103.70 294 ALA A N 1
ATOM 625 C CA . ALA A 1 115 ? 42.668 -23.860 22.016 1.00 97.77 294 ALA A CA 1
ATOM 626 C C . ALA A 1 115 ? 41.821 -25.028 21.558 1.00 95.94 294 ALA A C 1
ATOM 627 O O . ALA A 1 115 ? 41.758 -25.342 20.375 1.00 98.40 294 ALA A O 1
ATOM 629 N N . LYS A 1 116 ? 41.171 -25.669 22.513 1.00 93.12 295 LYS A N 1
ATOM 630 C CA . LYS A 1 116 ? 40.296 -26.779 22.227 1.00 95.13 295 LYS A CA 1
ATOM 631 C C . LYS A 1 116 ? 38.879 -26.248 22.448 1.00 96.27 295 LYS A C 1
ATOM 632 O O . LYS A 1 116 ? 38.650 -25.438 23.337 1.00 97.72 295 LYS A O 1
ATOM 638 N N . ALA A 1 117 ? 37.928 -26.657 21.622 1.00 97.20 296 ALA A N 1
ATOM 639 C CA . ALA A 1 117 ? 36.614 -26.032 21.688 1.00 87.18 296 ALA A CA 1
ATOM 640 C C . ALA A 1 117 ? 35.507 -27.048 21.610 1.00 82.24 296 ALA A C 1
ATOM 641 O O . ALA A 1 117 ? 35.655 -28.098 20.981 1.00 84.90 296 ALA A O 1
ATOM 643 N N . THR A 1 118 ? 34.393 -26.713 22.251 1.00 72.38 297 THR A N 1
ATOM 644 C CA . THR A 1 118 ? 33.202 -27.537 22.253 1.00 75.76 297 THR A CA 1
ATOM 645 C C . THR A 1 118 ? 32.012 -26.635 22.533 1.00 79.72 297 THR A C 1
ATOM 646 O O . THR A 1 118 ? 32.170 -25.460 22.874 1.00 87.22 297 THR A O 1
ATOM 650 N N . TYR A 1 119 ? 30.820 -27.208 22.438 1.00 74.77 298 TYR A N 1
ATOM 651 C CA . TYR A 1 119 ? 29.581 -26.451 22.534 1.00 70.00 298 TYR A CA 1
ATOM 652 C C . TYR A 1 119 ? 28.528 -27.290 23.256 1.00 73.86 298 TYR A C 1
ATOM 653 O O . TYR A 1 119 ? 28.425 -28.497 23.024 1.00 73.46 298 TYR A O 1
ATOM 662 N N . ASP A 1 120 ? 27.765 -26.660 24.150 1.00 74.59 299 ASP A N 1
ATOM 663 C CA . ASP A 1 120 ? 26.761 -27.381 24.912 1.00 73.44 299 ASP A CA 1
ATOM 664 C C . ASP A 1 120 ? 25.396 -27.154 24.325 1.00 70.99 299 ASP A C 1
ATOM 665 O O . ASP A 1 120 ? 24.893 -26.035 24.326 1.00 71.77 299 ASP A O 1
ATOM 670 N N . ILE A 1 121 ? 24.798 -28.230 23.835 1.00 73.65 300 ILE A N 1
ATOM 671 C CA . ILE A 1 121 ? 23.517 -28.162 23.158 1.00 73.13 300 ILE A CA 1
ATOM 672 C C . ILE A 1 121 ? 22.465 -27.529 24.044 1.00 79.95 300 ILE A C 1
ATOM 673 O O . ILE A 1 121 ? 21.555 -26.854 23.557 1.00 78.29 300 ILE A O 1
ATOM 678 N N . LEU A 1 122 ? 22.586 -27.763 25.348 1.00 83.58 301 LEU A N 1
ATOM 679 C CA . LEU A 1 122 ? 21.549 -27.391 26.298 1.00 76.55 301 LEU A CA 1
ATOM 680 C C . LEU A 1 122 ? 21.653 -25.933 26.694 1.00 76.99 301 LEU A C 1
ATOM 681 O O . LEU A 1 122 ? 20.662 -25.203 26.646 1.00 75.65 301 LEU A O 1
ATOM 686 N N . THR A 1 123 ? 22.858 -25.517 27.077 1.00 75.04 302 THR A N 1
ATOM 687 C CA . THR A 1 123 ? 23.111 -24.150 27.502 1.00 77.93 302 THR A CA 1
ATOM 688 C C . THR A 1 123 ? 23.456 -23.240 26.327 1.00 84.93 302 THR A C 1
ATOM 689 O O . THR A 1 123 ? 23.677 -22.038 26.504 1.00 91.61 302 THR A O 1
ATOM 693 N N . LYS A 1 124 ? 23.533 -23.819 25.134 1.00 79.67 303 LYS A N 1
ATOM 694 C CA . LYS A 1 124 ? 23.956 -23.076 23.958 1.00 72.62 303 LYS A CA 1
ATOM 695 C C . LYS A 1 124 ? 25.234 -22.294 24.203 1.00 77.15 303 LYS A C 1
ATOM 696 O O . LYS A 1 124 ? 25.363 -21.148 23.766 1.00 82.99 303 LYS A O 1
ATOM 702 N N . THR A 1 125 ? 26.181 -22.926 24.888 1.00 76.15 304 THR A N 1
ATOM 703 C CA . THR A 1 125 ? 27.443 -22.286 25.255 1.00 70.75 304 THR A CA 1
ATOM 704 C C . THR A 1 125 ? 28.627 -22.883 24.474 1.00 73.81 304 THR A C 1
ATOM 705 O O . THR A 1 125 ? 28.831 -24.097 24.481 1.00 76.41 304 THR A O 1
ATOM 709 N N . TYR A 1 126 ? 29.387 -22.028 23.786 1.00 71.55 305 TYR A N 1
ATOM 710 C CA . TYR A 1 126 ? 30.675 -22.415 23.220 1.00 72.44 305 TYR A CA 1
ATOM 711 C C . TYR A 1 126 ? 31.737 -22.097 24.241 1.00 78.04 305 TYR A C 1
ATOM 712 O O . TYR A 1 126 ? 31.766 -20.989 24.777 1.00 83.14 305 TYR A O 1
ATOM 721 N N . THR A 1 127 ? 32.632 -23.044 24.497 1.00 76.71 306 THR A N 1
ATOM 722 C CA . THR A 1 127 ? 33.724 -22.792 25.422 1.00 73.81 306 THR A CA 1
ATOM 723 C C . THR A 1 127 ? 35.035 -23.107 24.741 1.00 79.32 306 THR A C 1
ATOM 724 O O . THR A 1 127 ? 35.238 -24.218 24.266 1.00 88.41 306 THR A O 1
ATOM 728 N N . PHE A 1 128 ? 35.925 -22.124 24.702 1.00 78.20 307 PHE A N 1
ATOM 729 C CA . PHE A 1 128 ? 37.228 -22.300 24.089 1.00 85.03 307 PHE A CA 1
ATOM 730 C C . PHE A 1 128 ? 38.302 -22.324 25.169 1.00 93.81 307 PHE A C 1
ATOM 731 O O . PHE A 1 128 ? 38.533 -21.318 25.844 1.00 93.00 307 PHE A O 1
ATOM 739 N N . VAL A 1 129 ? 38.966 -23.465 25.334 1.00 96.94 308 VAL A N 1
ATOM 740 C CA . VAL A 1 129 ? 39.926 -23.603 26.423 1.00 100.31 308 VAL A CA 1
ATOM 741 C C . VAL A 1 129 ? 41.366 -23.821 25.966 1.00 102.25 308 VAL A C 1
ATOM 742 O O . VAL A 1 129 ? 41.731 -24.879 25.458 1.00 107.61 308 VAL A O 1
ATOM 746 N N . PHE A 1 130 ? 42.176 -22.790 26.181 1.00 100.02 309 PHE A N 1
ATOM 747 C CA . PHE A 1 130 ? 43.577 -22.762 25.785 1.00 104.19 309 PHE A CA 1
ATOM 748 C C . PHE A 1 130 ? 44.398 -23.970 26.208 1.00 108.40 309 PHE A C 1
ATOM 749 O O . PHE A 1 130 ? 43.960 -24.786 27.018 1.00 111.93 309 PHE A O 1
ATOM 757 N N . THR A 1 131 ? 45.598 -24.072 25.645 1.00 108.79 310 THR A N 1
ATOM 758 C CA . THR A 1 131 ? 46.426 -25.252 25.819 1.00 108.84 310 THR A CA 1
ATOM 759 C C . THR A 1 131 ? 47.850 -24.847 26.124 1.00 115.39 310 THR A C 1
ATOM 760 O O . THR A 1 131 ? 48.132 -23.680 26.398 1.00 117.23 310 THR A O 1
ATOM 764 N N . ASP A 1 132 ? 48.746 -25.824 26.044 1.00 123.54 311 ASP A N 1
ATOM 765 C CA . ASP A 1 132 ? 50.177 -25.617 26.251 1.00 132.19 311 ASP A CA 1
ATOM 766 C C . ASP A 1 132 ? 50.805 -24.567 25.341 1.00 132.50 311 ASP A C 1
ATOM 767 O O . ASP A 1 132 ? 52.029 -24.438 25.289 1.00 135.77 311 ASP A O 1
ATOM 772 N N . TYR A 1 133 ? 49.974 -23.818 24.630 1.00 128.35 312 TYR A N 1
ATOM 773 C CA . TYR A 1 133 ? 50.470 -22.893 23.624 1.00 130.97 312 TYR A CA 1
ATOM 774 C C . TYR A 1 133 ? 50.556 -21.458 24.130 1.00 130.44 312 TYR A C 1
ATOM 775 O O . TYR A 1 133 ? 51.446 -20.707 23.737 1.00 130.96 312 TYR A O 1
ATOM 784 N N . VAL A 1 134 ? 49.630 -21.082 25.003 1.00 128.82 313 VAL A N 1
ATOM 785 C CA . VAL A 1 134 ? 49.539 -19.703 25.472 1.00 126.12 313 VAL A CA 1
ATOM 786 C C . VAL A 1 134 ? 50.627 -19.316 26.474 1.00 126.07 313 VAL A C 1
ATOM 787 O O . VAL A 1 134 ? 50.887 -18.129 26.689 1.00 119.94 313 VAL A O 1
ATOM 791 N N . ASN A 1 135 ? 51.272 -20.311 27.074 1.00 132.18 314 ASN A N 1
ATOM 792 C CA . ASN A 1 135 ? 52.261 -20.037 28.114 1.00 139.45 314 ASN A CA 1
ATOM 793 C C . ASN A 1 135 ? 53.564 -19.468 27.577 1.00 150.95 314 ASN A C 1
ATOM 794 O O . ASN A 1 135 ? 54.599 -20.127 27.657 1.00 160.08 314 ASN A O 1
ATOM 799 N N . ASP A 1 136 ? 53.505 -18.251 27.040 1.00 150.18 315 ASP A N 1
ATOM 800 C CA . ASP A 1 136 ? 54.702 -17.492 26.662 1.00 154.21 315 ASP A CA 1
ATOM 801 C C . ASP A 1 136 ? 54.424 -16.469 25.564 1.00 153.20 315 ASP A C 1
ATOM 802 O O . ASP A 1 136 ? 55.301 -16.159 24.759 1.00 156.77 315 ASP A O 1
ATOM 807 N N . LYS A 1 137 ? 53.206 -15.943 25.533 1.00 147.05 316 LYS A N 1
ATOM 808 C CA . LYS A 1 137 ? 52.837 -14.992 24.503 1.00 146.15 316 LYS A CA 1
ATOM 809 C C . LYS A 1 137 ? 51.816 -13.985 25.018 1.00 149.69 316 LYS A C 1
ATOM 810 O O . LYS A 1 137 ? 51.193 -14.198 26.055 1.00 150.00 316 LYS A O 1
ATOM 816 N N . GLU A 1 138 ? 51.649 -12.886 24.291 1.00 159.44 317 GLU A N 1
ATOM 817 C CA . GLU A 1 138 ? 50.708 -11.846 24.690 1.00 165.92 317 GLU A CA 1
ATOM 818 C C . GLU A 1 138 ? 50.073 -11.209 23.462 1.00 165.31 317 GLU A C 1
ATOM 819 O O . GLU A 1 138 ? 50.482 -11.491 22.339 1.00 162.97 317 GLU A O 1
ATOM 825 N N . ASN A 1 139 ? 49.078 -10.353 23.682 1.00 168.25 318 ASN A N 1
ATOM 826 C CA . ASN A 1 139 ? 48.360 -9.702 22.587 1.00 169.88 318 ASN A CA 1
ATOM 827 C C . ASN A 1 139 ? 47.880 -10.699 21.542 1.00 159.11 318 ASN A C 1
ATOM 828 O O . ASN A 1 139 ? 48.142 -10.547 20.344 1.00 159.42 318 ASN A O 1
ATOM 833 N N . ILE A 1 140 ? 47.164 -11.714 22.007 1.00 152.67 319 ILE A N 1
ATOM 834 C CA . ILE A 1 140 ? 46.785 -12.833 21.158 1.00 140.78 319 ILE A CA 1
ATOM 835 C C . ILE A 1 140 ? 45.610 -12.545 20.232 1.00 129.99 319 ILE A C 1
ATOM 836 O O . ILE A 1 140 ? 44.629 -11.912 20.623 1.00 123.70 319 ILE A O 1
ATOM 841 N N . ASN A 1 141 ? 45.718 -13.045 19.006 1.00 123.73 320 ASN A N 1
ATOM 842 C CA . ASN A 1 141 ? 44.683 -12.870 18.007 1.00 117.18 320 ASN A CA 1
ATOM 843 C C . ASN A 1 141 ? 44.336 -14.188 17.326 1.00 104.58 320 ASN A C 1
ATOM 844 O O . ASN A 1 141 ? 45.214 -14.961 16.932 1.00 93.22 320 ASN A O 1
ATOM 849 N N . GLY A 1 142 ? 43.049 -14.448 17.187 1.00 99.85 321 GLY A N 1
ATOM 850 C CA . GLY A 1 142 ? 42.620 -15.600 16.428 1.00 99.68 321 GLY A CA 1
ATOM 851 C C . GLY A 1 142 ? 41.331 -15.239 15.726 1.00 97.73 321 GLY A C 1
ATOM 852 O O . GLY A 1 142 ? 40.950 -14.059 15.699 1.00 99.11 321 GLY A O 1
ATOM 853 N N . GLN A 1 143 ? 40.669 -16.242 15.151 1.00 90.68 322 GLN A N 1
ATOM 854 C CA . GLN A 1 143 ? 39.329 -16.057 14.587 1.00 90.88 322 GLN A CA 1
ATOM 855 C C . GLN A 1 143 ? 38.575 -17.382 14.400 1.00 87.78 322 GLN A C 1
ATOM 856 O O . GLN A 1 143 ? 39.175 -18.469 14.312 1.00 79.15 322 GLN A O 1
ATOM 862 N N . PHE A 1 144 ? 37.250 -17.282 14.394 1.00 91.90 323 PHE A N 1
ATOM 863 C CA . PHE A 1 144 ? 36.396 -18.437 14.160 1.00 90.18 323 PHE A CA 1
ATOM 864 C C . PHE A 1 144 ? 35.334 -18.117 13.128 1.00 85.57 323 PHE A C 1
ATOM 865 O O . PHE A 1 144 ? 35.147 -16.961 12.713 1.00 78.28 323 PHE A O 1
ATOM 873 N N . SER A 1 145 ? 34.670 -19.169 12.687 1.00 78.16 324 SER A N 1
ATOM 874 C CA . SER A 1 145 ? 33.513 -19.044 11.838 1.00 72.35 324 SER A CA 1
ATOM 875 C C . SER A 1 145 ? 32.681 -20.219 12.250 1.00 74.60 324 SER A C 1
ATOM 876 O O . SER A 1 145 ? 33.138 -21.369 12.199 1.00 85.51 324 SER A O 1
ATOM 879 N N . LEU A 1 146 ? 31.466 -19.940 12.700 1.00 58.06 325 LEU A N 1
ATOM 880 C CA . LEU A 1 146 ? 30.696 -20.984 13.291 1.00 64.55 325 LEU A CA 1
ATOM 881 C C . LEU A 1 146 ? 29.319 -21.055 12.677 1.00 69.28 325 LEU A C 1
ATOM 882 O O . LEU A 1 146 ? 28.592 -20.060 12.668 1.00 74.30 325 LEU A O 1
ATOM 887 N N . PRO A 1 147 ? 28.961 -22.246 12.164 1.00 66.17 326 PRO A N 1
ATOM 888 C CA . PRO A 1 147 ? 27.621 -22.508 11.645 1.00 65.89 326 PRO A CA 1
ATOM 889 C C . PRO A 1 147 ? 26.588 -22.066 12.656 1.00 71.70 326 PRO A C 1
ATOM 890 O O . PRO A 1 147 ? 26.841 -22.131 13.857 1.00 77.96 326 PRO A O 1
ATOM 894 N N . LEU A 1 148 ? 25.445 -21.612 12.164 1.00 68.61 327 LEU A N 1
ATOM 895 C CA . LEU A 1 148 ? 24.302 -21.293 13.002 1.00 62.40 327 LEU A CA 1
ATOM 896 C C . LEU A 1 148 ? 23.056 -21.797 12.326 1.00 67.86 327 LEU A C 1
ATOM 897 O O . LEU A 1 148 ? 22.848 -21.574 11.121 1.00 75.44 327 LEU A O 1
ATOM 902 N N . PHE A 1 149 ? 22.200 -22.449 13.082 1.00 59.85 328 PHE A N 1
ATOM 903 C CA . PHE A 1 149 ? 21.022 -23.042 12.475 1.00 55.47 328 PHE A CA 1
ATOM 904 C C . PHE A 1 149 ? 19.816 -22.543 13.223 1.00 62.76 328 PHE A C 1
ATOM 905 O O . PHE A 1 149 ? 19.956 -21.923 14.269 1.00 62.23 328 PHE A O 1
ATOM 913 N N . THR A 1 150 ? 18.626 -22.790 12.699 1.00 63.89 329 THR A N 1
ATOM 914 C CA . THR A 1 150 ? 17.434 -22.400 13.432 1.00 64.80 329 THR A CA 1
ATOM 915 C C . THR A 1 150 ? 17.337 -23.243 14.700 1.00 65.72 329 THR A C 1
ATOM 916 O O . THR A 1 150 ? 18.132 -24.166 14.909 1.00 64.55 329 THR A O 1
ATOM 920 N N . ASP A 1 151 ? 16.352 -22.924 15.538 1.00 62.69 330 ASP A N 1
ATOM 921 C CA . ASP A 1 151 ? 16.024 -23.713 16.698 1.00 49.75 330 ASP A CA 1
ATOM 922 C C . ASP A 1 151 ? 14.578 -24.001 16.465 1.00 55.54 330 ASP A C 1
ATOM 923 O O . ASP A 1 151 ? 13.746 -23.094 16.543 1.00 63.17 330 ASP A O 1
ATOM 928 N N . ARG A 1 152 ? 14.267 -25.259 16.167 1.00 53.76 331 ARG A N 1
ATOM 929 C CA . ARG A 1 152 ? 12.960 -25.604 15.618 1.00 51.88 331 ARG A CA 1
ATOM 930 C C . ARG A 1 152 ? 11.883 -25.591 16.668 1.00 67.20 331 ARG A C 1
ATOM 931 O O . ARG A 1 152 ? 10.695 -25.528 16.342 1.00 69.01 331 ARG A O 1
ATOM 939 N N . ALA A 1 153 ? 12.299 -25.675 17.934 1.00 70.78 332 ALA A N 1
ATOM 940 C CA . ALA A 1 153 ? 11.374 -25.615 19.058 1.00 63.61 332 ALA A CA 1
ATOM 941 C C . ALA A 1 153 ? 11.221 -24.167 19.487 1.00 57.25 332 ALA A C 1
ATOM 942 O O . ALA A 1 153 ? 10.119 -23.681 19.739 1.00 59.77 332 ALA A O 1
ATOM 944 N N . LYS A 1 154 ? 12.344 -23.472 19.560 1.00 52.47 333 LYS A N 1
ATOM 945 C CA . LYS A 1 154 ? 12.338 -22.083 19.984 1.00 66.48 333 LYS A CA 1
ATOM 946 C C . LYS A 1 154 ? 11.642 -21.150 19.019 1.00 71.91 333 LYS A C 1
ATOM 947 O O . LYS A 1 154 ? 10.952 -20.224 19.456 1.00 70.67 333 LYS A O 1
ATOM 953 N N . ALA A 1 155 ? 11.836 -21.401 17.717 1.00 74.34 334 ALA A N 1
ATOM 954 C CA . ALA A 1 155 ? 11.354 -20.540 16.645 1.00 72.88 334 ALA A CA 1
ATOM 955 C C . ALA A 1 155 ? 10.563 -21.365 15.639 1.00 78.40 334 ALA A C 1
ATOM 956 O O . ALA A 1 155 ? 11.035 -21.624 14.534 1.00 78.73 334 ALA A O 1
ATOM 958 N N . PRO A 1 156 ? 9.340 -21.760 16.012 1.00 76.66 335 PRO A N 1
ATOM 959 C CA . PRO A 1 156 ? 8.593 -22.798 15.295 1.00 73.12 335 PRO A CA 1
ATOM 960 C C . PRO A 1 156 ? 7.772 -22.295 14.096 1.00 70.38 335 PRO A C 1
ATOM 961 O O . PRO A 1 156 ? 7.240 -23.103 13.314 1.00 65.71 335 PRO A O 1
ATOM 965 N N . LYS A 1 157 ? 7.646 -20.979 13.970 1.00 66.86 336 LYS A N 1
ATOM 966 C CA . LYS A 1 157 ? 6.834 -20.404 12.911 1.00 72.06 336 LYS A CA 1
ATOM 967 C C . LYS A 1 157 ? 7.696 -19.476 12.059 1.00 78.65 336 LYS A C 1
ATOM 968 O O . LYS A 1 157 ? 8.568 -18.795 12.590 1.00 73.78 336 LYS A O 1
ATOM 974 N N . SER A 1 158 ? 7.478 -19.462 10.741 1.00 81.14 337 SER A N 1
ATOM 975 C CA . SER A 1 158 ? 8.221 -18.532 9.902 1.00 80.98 337 SER A CA 1
ATOM 976 C C . SER A 1 158 ? 8.214 -17.148 10.563 1.00 83.31 337 SER A C 1
ATOM 977 O O . SER A 1 158 ? 7.169 -16.678 11.010 1.00 88.51 337 SER A O 1
ATOM 980 N N . GLY A 1 159 ? 9.374 -16.504 10.657 1.00 76.70 338 GLY A N 1
ATOM 981 C CA . GLY A 1 159 ? 9.398 -15.106 11.048 1.00 74.07 338 GLY A CA 1
ATOM 982 C C . GLY A 1 159 ? 10.755 -14.522 11.385 1.00 77.15 338 GLY A C 1
ATOM 983 O O . GLY A 1 159 ? 11.784 -15.189 11.302 1.00 80.13 338 GLY A O 1
ATOM 984 N N . THR A 1 160 ? 10.747 -13.256 11.783 1.00 77.11 339 THR A N 1
ATOM 985 C CA . THR A 1 160 ? 11.958 -12.572 12.194 1.00 75.83 339 THR A CA 1
ATOM 986 C C . THR A 1 160 ? 12.108 -12.612 13.725 1.00 75.76 339 THR A C 1
ATOM 987 O O . THR A 1 160 ? 11.172 -12.302 14.459 1.00 71.53 339 THR A O 1
ATOM 991 N N . TYR A 1 161 ? 13.291 -13.012 14.189 1.00 76.41 340 TYR A N 1
ATOM 992 C CA . TYR A 1 161 ? 13.577 -13.161 15.606 1.00 75.08 340 TYR A CA 1
ATOM 993 C C . TYR A 1 161 ? 14.790 -12.358 15.983 1.00 83.68 340 TYR A C 1
ATOM 994 O O . TYR A 1 161 ? 15.665 -12.100 15.154 1.00 86.62 340 TYR A O 1
ATOM 1003 N N . ASP A 1 162 ? 14.844 -11.979 17.251 1.00 86.04 341 ASP A N 1
ATOM 1004 C CA . ASP A 1 162 ? 16.046 -11.402 17.795 1.00 86.93 341 ASP A CA 1
ATOM 1005 C C . ASP A 1 162 ? 17.091 -12.488 17.929 1.00 78.97 341 ASP A C 1
ATOM 1006 O O . ASP A 1 162 ? 16.826 -13.589 18.422 1.00 72.81 341 ASP A O 1
ATOM 1011 N N . ALA A 1 163 ? 18.280 -12.159 17.456 1.00 79.25 342 ALA A N 1
ATOM 1012 C CA . ALA A 1 163 ? 19.385 -13.086 17.430 1.00 80.98 342 ALA A CA 1
ATOM 1013 C C . ALA A 1 163 ? 20.592 -12.340 17.953 1.00 86.47 342 ALA A C 1
ATOM 1014 O O . ALA A 1 163 ? 21.495 -11.980 17.184 1.00 80.28 342 ALA A O 1
ATOM 1016 N N . ASN A 1 164 ? 20.571 -12.086 19.264 1.00 93.56 343 ASN A N 1
ATOM 1017 C CA . ASN A 1 164 ? 21.649 -11.413 19.976 1.00 96.81 343 ASN A CA 1
ATOM 1018 C C . ASN A 1 164 ? 22.622 -12.439 20.493 1.00 89.52 343 ASN A C 1
ATOM 1019 O O . ASN A 1 164 ? 22.273 -13.269 21.322 1.00 85.77 343 ASN A O 1
ATOM 1024 N N . ILE A 1 165 ? 23.847 -12.381 20.001 1.00 86.49 344 ILE A N 1
ATOM 1025 C CA . ILE A 1 165 ? 24.836 -13.367 20.367 1.00 86.10 344 ILE A CA 1
ATOM 1026 C C . ILE A 1 165 ? 25.831 -12.746 21.330 1.00 97.46 344 ILE A C 1
ATOM 1027 O O . ILE A 1 165 ? 26.219 -11.581 21.188 1.00 102.33 344 ILE A O 1
ATOM 1032 N N . ASN A 1 166 ? 26.214 -13.524 22.335 1.00 98.99 345 ASN A N 1
ATOM 1033 C CA . ASN A 1 166 ? 27.194 -13.082 23.304 1.00 97.97 345 ASN A CA 1
ATOM 1034 C C . ASN A 1 166 ? 28.558 -13.678 23.013 1.00 93.24 345 ASN A C 1
ATOM 1035 O O . ASN A 1 166 ? 28.694 -14.897 22.926 1.00 89.86 345 ASN A O 1
ATOM 1040 N N . ILE A 1 167 ? 29.559 -12.819 22.853 1.00 91.81 346 ILE A N 1
ATOM 1041 C CA . ILE A 1 167 ? 30.947 -13.261 22.838 1.00 90.75 346 ILE A CA 1
ATOM 1042 C C . ILE A 1 167 ? 31.771 -12.507 23.897 1.00 98.95 346 ILE A C 1
ATOM 1043 O O . ILE A 1 167 ? 31.903 -11.276 23.840 1.00 101.00 346 ILE A O 1
ATOM 1048 N N . ALA A 1 168 ? 32.305 -13.254 24.866 1.00 96.43 347 ALA A N 1
ATOM 1049 C CA . ALA A 1 168 ? 33.105 -12.679 25.953 1.00 101.09 347 ALA A CA 1
ATOM 1050 C C . ALA A 1 168 ? 32.415 -11.483 26.595 1.00 104.94 347 ALA A C 1
ATOM 1051 O O . ALA A 1 168 ? 32.980 -10.379 26.667 1.00 109.00 347 ALA A O 1
ATOM 1053 N N . ASP A 1 169 ? 31.183 -11.728 27.037 1.00 103.29 348 ASP A N 1
ATOM 1054 C CA . ASP A 1 169 ? 30.383 -10.770 27.797 1.00 108.40 348 ASP A CA 1
ATOM 1055 C C . ASP A 1 169 ? 30.015 -9.483 27.057 1.00 111.94 348 ASP A C 1
ATOM 1056 O O . ASP A 1 169 ? 29.441 -8.563 27.645 1.00 110.29 348 ASP A O 1
ATOM 1061 N N . GLU A 1 170 ? 30.333 -9.433 25.765 1.00 113.37 349 GLU A N 1
ATOM 1062 C CA . GLU A 1 170 ? 29.881 -8.346 24.915 1.00 109.17 349 GLU A CA 1
ATOM 1063 C C . GLU A 1 170 ? 28.756 -8.856 24.038 1.00 107.47 349 GLU A C 1
ATOM 1064 O O . GLU A 1 170 ? 28.855 -9.928 23.447 1.00 107.77 349 GLU A O 1
ATOM 1070 N N . MET A 1 171 ? 27.678 -8.087 23.969 1.00 107.94 350 MET A N 1
ATOM 1071 C CA . MET A 1 171 ? 26.506 -8.477 23.199 1.00 104.90 350 MET A CA 1
ATOM 1072 C C . MET A 1 171 ? 26.583 -7.956 21.777 1.00 101.32 350 MET A C 1
ATOM 1073 O O . MET A 1 171 ? 26.872 -6.780 21.559 1.00 102.11 350 MET A O 1
ATOM 1078 N N . PHE A 1 172 ? 26.320 -8.835 20.812 1.00 99.67 351 PHE A N 1
ATOM 1079 C CA . PHE A 1 172 ? 26.249 -8.454 19.403 1.00 97.12 351 PHE A CA 1
ATOM 1080 C C . PHE A 1 172 ? 24.844 -8.749 18.901 1.00 95.20 351 PHE A C 1
ATOM 1081 O O . PHE A 1 172 ? 24.403 -9.898 18.905 1.00 91.41 351 PHE A O 1
ATOM 1089 N N . ASP A 1 173 ? 24.136 -7.705 18.489 1.00 95.96 352 ASP A N 1
ATOM 1090 C CA . ASP A 1 173 ? 22.698 -7.815 18.269 1.00 98.16 352 ASP A CA 1
ATOM 1091 C C . ASP A 1 173 ? 22.306 -7.944 16.791 1.00 92.91 352 ASP A C 1
ATOM 1092 O O . ASP A 1 173 ? 22.801 -7.200 15.943 1.00 100.19 352 ASP A O 1
ATOM 1097 N N . ASN A 1 174 ? 21.413 -8.889 16.492 1.00 82.33 353 ASN A N 1
ATOM 1098 C CA . ASN A 1 174 ? 20.950 -9.111 15.123 1.00 90.59 353 ASN A CA 1
ATOM 1099 C C . ASN A 1 174 ? 19.505 -9.535 15.083 1.00 91.02 353 ASN A C 1
ATOM 1100 O O . ASN A 1 174 ? 18.833 -9.593 16.104 1.00 92.43 353 ASN A O 1
ATOM 1105 N N . LYS A 1 175 ? 19.037 -9.838 13.880 1.00 91.22 354 LYS A N 1
ATOM 1106 C CA . LYS A 1 175 ? 17.707 -10.380 13.699 1.00 88.32 354 LYS A CA 1
ATOM 1107 C C . LYS A 1 175 ? 17.738 -11.431 12.605 1.00 86.21 354 LYS A C 1
ATOM 1108 O O . LYS A 1 175 ? 18.342 -11.230 11.553 1.00 90.16 354 LYS A O 1
ATOM 1114 N N . ILE A 1 176 ? 17.084 -12.554 12.853 1.00 79.86 355 ILE A N 1
ATOM 1115 C CA . ILE A 1 176 ? 17.063 -13.624 11.881 1.00 77.85 355 ILE A CA 1
ATOM 1116 C C . ILE A 1 176 ? 15.650 -13.836 11.382 1.00 78.82 355 ILE A C 1
ATOM 1117 O O . ILE A 1 176 ? 14.709 -13.905 12.172 1.00 75.41 355 ILE A O 1
ATOM 1122 N N . THR A 1 177 ? 15.497 -13.943 10.068 1.00 73.16 356 THR A N 1
ATOM 1123 C CA . THR A 1 177 ? 14.200 -14.261 9.509 1.00 72.83 356 THR A CA 1
ATOM 1124 C C . THR A 1 177 ? 14.198 -15.685 9.016 1.00 68.89 356 THR A C 1
ATOM 1125 O O . THR A 1 177 ? 15.046 -16.070 8.224 1.00 67.77 356 THR A O 1
ATOM 1129 N N . TYR A 1 178 ? 13.243 -16.465 9.494 1.00 68.68 357 TYR A N 1
ATOM 1130 C CA . TYR A 1 178 ? 13.081 -17.825 9.025 1.00 66.76 357 TYR A CA 1
ATOM 1131 C C . TYR A 1 178 ? 11.904 -17.892 8.064 1.00 74.64 357 TYR A C 1
ATOM 1132 O O . TYR A 1 178 ? 10.799 -17.442 8.367 1.00 77.15 357 TYR A O 1
ATOM 1141 N N . ASN A 1 179 ? 12.154 -18.448 6.888 1.00 75.93 358 ASN A N 1
ATOM 1142 C CA . ASN A 1 179 ? 11.123 -18.561 5.892 1.00 73.09 358 ASN A CA 1
ATOM 1143 C C . ASN A 1 179 ? 10.894 -20.038 5.603 1.00 72.79 358 ASN A C 1
ATOM 1144 O O . ASN A 1 179 ? 11.261 -20.554 4.562 1.00 75.32 358 ASN A O 1
ATOM 1149 N N . TYR A 1 180 ? 10.298 -20.723 6.566 1.00 68.29 359 TYR A N 1
ATOM 1150 C CA . TYR A 1 180 ? 10.062 -22.144 6.447 1.00 63.33 359 TYR A CA 1
ATOM 1151 C C . TYR A 1 180 ? 9.178 -22.448 5.247 1.00 68.53 359 TYR A C 1
ATOM 1152 O O . TYR A 1 180 ? 8.116 -21.836 5.081 1.00 70.98 359 TYR A O 1
ATOM 1161 N N . SER A 1 181 ? 9.619 -23.394 4.418 1.00 62.78 360 SER A N 1
ATOM 1162 C CA . SER A 1 181 ? 8.758 -23.948 3.387 1.00 71.77 360 SER A CA 1
ATOM 1163 C C . SER A 1 181 ? 7.597 -24.652 4.068 1.00 77.71 360 SER A C 1
ATOM 1164 O O . SER A 1 181 ? 7.751 -25.763 4.576 1.00 79.76 360 SER A O 1
ATOM 1167 N N . SER A 1 182 ? 6.441 -23.998 4.081 1.00 78.76 361 SER A N 1
ATOM 1168 C CA . SER A 1 182 ? 5.243 -24.567 4.677 1.00 79.17 361 SER A CA 1
ATOM 1169 C C . SER A 1 182 ? 5.201 -26.080 4.546 1.00 76.99 361 SER A C 1
ATOM 1170 O O . SER A 1 182 ? 5.392 -26.617 3.468 1.00 75.40 361 SER A O 1
ATOM 1173 N N . PRO A 1 183 ? 4.980 -26.774 5.663 1.00 80.59 362 PRO A N 1
ATOM 1174 C CA . PRO A 1 183 ? 4.812 -28.227 5.637 1.00 73.23 362 PRO A CA 1
ATOM 1175 C C . PRO A 1 183 ? 3.383 -28.548 5.276 1.00 66.74 362 PRO A C 1
ATOM 1176 O O . PRO A 1 183 ? 3.009 -29.717 5.283 1.00 66.09 362 PRO A O 1
ATOM 1180 N N . ILE A 1 184 ? 2.578 -27.522 5.012 1.00 70.66 363 ILE A N 1
ATOM 1181 C CA . ILE A 1 184 ? 1.207 -27.736 4.536 1.00 77.60 363 ILE A CA 1
ATOM 1182 C C . ILE A 1 184 ? 1.245 -27.944 3.013 1.00 84.04 363 ILE A C 1
ATOM 1183 O O . ILE A 1 184 ? 1.111 -26.996 2.226 1.00 89.50 363 ILE A O 1
ATOM 1188 N N . ALA A 1 185 ? 1.446 -29.191 2.601 1.00 78.31 364 ALA A N 1
ATOM 1189 C CA . ALA A 1 185 ? 1.752 -29.493 1.215 1.00 69.28 364 ALA A CA 1
ATOM 1190 C C . ALA A 1 185 ? 1.082 -30.786 0.763 1.00 78.86 364 ALA A C 1
ATOM 1191 O O . ALA A 1 185 ? 1.042 -31.775 1.507 1.00 80.10 364 ALA A O 1
ATOM 1193 N N . GLY A 1 186 ? 0.563 -30.774 -0.463 1.00 76.12 365 GLY A N 1
ATOM 1194 C CA . GLY A 1 186 ? -0.108 -31.929 -1.015 1.00 80.46 365 GLY A CA 1
ATOM 1195 C C . GLY A 1 186 ? -0.778 -31.588 -2.330 1.00 87.92 365 GLY A C 1
ATOM 1196 O O . GLY A 1 186 ? -0.544 -30.519 -2.889 1.00 95.60 365 GLY A O 1
ATOM 1197 N N . ILE A 1 187 ? -1.611 -32.493 -2.830 1.00 88.22 366 ILE A N 1
ATOM 1198 C CA . ILE A 1 187 ? -2.356 -32.226 -4.052 1.00 92.88 366 ILE A CA 1
ATOM 1199 C C . ILE A 1 187 ? -3.214 -30.973 -3.880 1.00 102.82 366 ILE A C 1
ATOM 1200 O O . ILE A 1 187 ? -3.462 -30.527 -2.759 1.00 105.34 366 ILE A O 1
ATOM 1205 N N . ASP A 1 188 ? -3.656 -30.393 -4.990 1.00 107.93 367 ASP A N 1
ATOM 1206 C CA . ASP A 1 188 ? -4.544 -29.241 -4.922 1.00 118.44 367 ASP A CA 1
ATOM 1207 C C . ASP A 1 188 ? -5.994 -29.717 -4.934 1.00 124.67 367 ASP A C 1
ATOM 1208 O O . ASP A 1 188 ? -6.934 -28.925 -4.846 1.00 130.94 367 ASP A O 1
ATOM 1213 N N . LYS A 1 189 ? -6.166 -31.028 -5.042 1.00 121.54 368 LYS A N 1
ATOM 1214 C CA . LYS A 1 189 ? -7.489 -31.625 -5.028 1.00 122.91 368 LYS A CA 1
ATOM 1215 C C . LYS A 1 189 ? -8.070 -31.613 -3.616 1.00 125.33 368 LYS A C 1
ATOM 1216 O O . LYS A 1 189 ? -7.351 -31.827 -2.641 1.00 122.44 368 LYS A O 1
ATOM 1222 N N . PRO A 1 190 ? -9.382 -31.362 -3.505 1.00 129.85 369 PRO A N 1
ATOM 1223 C CA . PRO A 1 190 ? -10.109 -31.329 -2.228 1.00 128.22 369 PRO A CA 1
ATOM 1224 C C . PRO A 1 190 ? -9.980 -32.632 -1.447 1.00 123.42 369 PRO A C 1
ATOM 1225 O O . PRO A 1 190 ? -10.078 -32.637 -0.221 1.00 124.74 369 PRO A O 1
ATOM 1229 N N . ASN A 1 191 ? -9.780 -33.729 -2.164 1.00 117.76 370 ASN A N 1
ATOM 1230 C CA . ASN A 1 191 ? -9.641 -35.032 -1.540 1.00 110.08 370 ASN A CA 1
ATOM 1231 C C . ASN A 1 191 ? -8.248 -35.554 -1.739 1.00 100.53 370 ASN A C 1
ATOM 1232 O O . ASN A 1 191 ? -8.017 -36.755 -1.678 1.00 104.57 370 ASN A O 1
ATOM 1237 N N . GLY A 1 192 ? -7.319 -34.635 -1.965 1.00 90.56 371 GLY A N 1
ATOM 1238 C CA . GLY A 1 192 ? -5.958 -34.990 -2.302 1.00 90.46 371 GLY A CA 1
ATOM 1239 C C . GLY A 1 192 ? -5.054 -35.429 -1.169 1.00 95.32 371 GLY A C 1
ATOM 1240 O O . GLY A 1 192 ? -4.983 -34.791 -0.106 1.00 95.82 371 GLY A O 1
ATOM 1241 N N . ALA A 1 193 ? -4.349 -36.532 -1.407 1.00 93.27 372 ALA A N 1
ATOM 1242 C CA . ALA A 1 193 ? -3.352 -37.011 -0.465 1.00 88.61 372 ALA A CA 1
ATOM 1243 C C . ALA A 1 193 ? -2.364 -35.899 -0.226 1.00 87.19 372 ALA A C 1
ATOM 1244 O O . ALA A 1 193 ? -1.945 -35.232 -1.171 1.00 86.95 372 ALA A O 1
ATOM 1246 N N . ASN A 1 194 ? -1.990 -35.712 1.040 1.00 85.45 373 ASN A N 1
ATOM 1247 C CA . ASN A 1 194 ? -1.082 -34.651 1.439 1.00 74.70 373 ASN A CA 1
ATOM 1248 C C . ASN A 1 194 ? -0.332 -35.067 2.690 1.00 76.94 373 ASN A C 1
ATOM 1249 O O . ASN A 1 194 ? -0.944 -35.467 3.684 1.00 77.12 373 ASN A O 1
ATOM 1254 N N . ILE A 1 195 ? 0.991 -34.975 2.645 1.00 74.14 374 ILE A N 1
ATOM 1255 C CA . ILE A 1 195 ? 1.820 -35.403 3.762 1.00 78.13 374 ILE A CA 1
ATOM 1256 C C . ILE A 1 195 ? 3.212 -34.805 3.601 1.00 77.59 374 ILE A C 1
ATOM 1257 O O . ILE A 1 195 ? 3.700 -34.677 2.485 1.00 77.05 374 ILE A O 1
ATOM 1262 N N . SER A 1 196 ? 3.820 -34.407 4.714 1.00 73.49 375 SER A N 1
ATOM 1263 C CA . SER A 1 196 ? 5.194 -33.930 4.741 1.00 71.23 375 SER A CA 1
ATOM 1264 C C . SER A 1 196 ? 5.926 -34.529 5.942 1.00 68.55 375 SER A C 1
ATOM 1265 O O . SER A 1 196 ? 5.342 -35.299 6.723 1.00 65.99 375 SER A O 1
ATOM 1268 N N . SER A 1 197 ? 7.196 -34.166 6.089 1.00 61.57 376 SER A N 1
ATOM 1269 C CA . SER A 1 197 ? 8.042 -34.807 7.071 1.00 61.59 376 SER A CA 1
ATOM 1270 C C . SER A 1 197 ? 9.435 -34.198 7.031 1.00 58.88 376 SER A C 1
ATOM 1271 O O . SER A 1 197 ? 9.899 -33.776 5.977 1.00 52.38 376 SER A O 1
ATOM 1274 N N . GLN A 1 198 ? 10.104 -34.159 8.180 1.00 62.71 377 GLN A N 1
ATOM 1275 C CA . GLN A 1 198 ? 11.496 -33.710 8.250 1.00 60.63 377 GLN A CA 1
ATOM 1276 C C . GLN A 1 198 ? 12.308 -34.592 9.190 1.00 56.48 377 GLN A C 1
ATOM 1277 O O . GLN A 1 198 ? 11.774 -35.128 10.147 1.00 56.49 377 GLN A O 1
ATOM 1283 N N . ILE A 1 199 ? 13.590 -34.741 8.887 1.00 51.34 378 ILE A N 1
ATOM 1284 C CA . ILE A 1 199 ? 14.548 -35.367 9.774 1.00 60.72 378 ILE A CA 1
ATOM 1285 C C . ILE A 1 199 ? 15.154 -34.222 10.582 1.00 69.61 378 ILE A C 1
ATOM 1286 O O . ILE A 1 199 ? 15.908 -33.405 10.021 1.00 66.06 378 ILE A O 1
ATOM 1291 N N . ILE A 1 200 ? 14.825 -34.160 11.882 1.00 65.42 379 ILE A N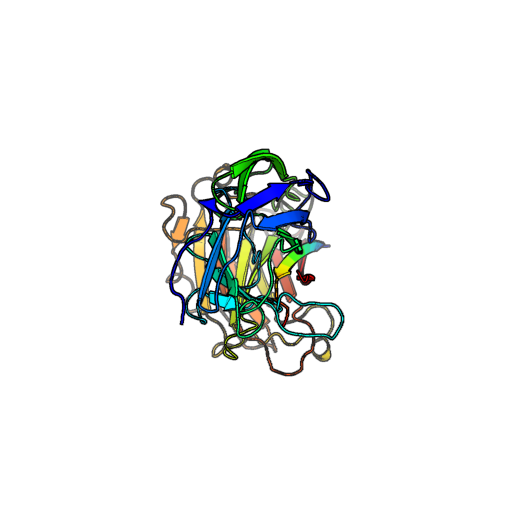 1
ATOM 1292 C CA . ILE A 1 200 ? 15.170 -33.008 12.710 1.00 64.73 379 ILE A CA 1
ATOM 1293 C C . ILE A 1 200 ? 16.254 -33.293 13.748 1.00 57.73 379 ILE A C 1
ATOM 1294 O O . ILE A 1 200 ? 16.636 -32.403 14.508 1.00 54.60 379 ILE A O 1
ATOM 1299 N N . GLY A 1 201 ? 16.762 -34.519 13.763 1.00 68.54 380 GLY A N 1
ATOM 1300 C CA . GLY A 1 201 ? 17.912 -34.834 14.583 1.00 65.72 380 GLY A CA 1
ATOM 1301 C C . GLY A 1 201 ? 18.637 -36.092 14.161 1.00 65.04 380 GLY A C 1
ATOM 1302 O O . GLY A 1 201 ? 18.028 -37.157 14.065 1.00 64.96 380 GLY A O 1
ATOM 1303 N N . VAL A 1 202 ? 19.941 -35.971 13.930 1.00 62.46 381 VAL A N 1
ATOM 1304 C CA . VAL A 1 202 ? 20.771 -37.100 13.539 1.00 63.56 381 VAL A CA 1
ATOM 1305 C C . VAL A 1 202 ? 21.976 -37.273 14.453 1.00 64.55 381 VAL A C 1
ATOM 1306 O O . VAL A 1 202 ? 22.741 -36.333 14.669 1.00 66.38 381 VAL A O 1
ATOM 1310 N N . ASP A 1 203 ? 22.169 -38.486 14.954 1.00 70.38 382 ASP A N 1
ATOM 1311 C CA . ASP A 1 203 ? 23.274 -38.770 15.862 1.00 80.13 382 ASP A CA 1
ATOM 1312 C C . ASP A 1 203 ? 24.517 -39.263 15.125 1.00 85.02 382 ASP A C 1
ATOM 1313 O O . ASP A 1 203 ? 24.679 -40.466 14.914 1.00 86.38 382 ASP A O 1
ATOM 1318 N N . THR A 1 204 ? 25.397 -38.333 14.752 1.00 89.22 383 THR A N 1
ATOM 1319 C CA . THR A 1 204 ? 26.644 -38.674 14.066 1.00 93.90 383 THR A CA 1
ATOM 1320 C C . THR A 1 204 ? 27.773 -39.078 15.012 1.00 99.63 383 THR A C 1
ATOM 1321 O O . THR A 1 204 ? 28.695 -39.789 14.610 1.00 107.70 383 THR A O 1
ATOM 1325 N N . ALA A 1 205 ? 27.705 -38.627 16.260 1.00 91.82 384 ALA A N 1
ATOM 1326 C CA . ALA A 1 205 ? 28.878 -38.657 17.133 1.00 86.30 384 ALA A CA 1
ATOM 1327 C C . ALA A 1 205 ? 28.946 -39.856 18.061 1.00 88.26 384 ALA A C 1
ATOM 1328 O O . ALA A 1 205 ? 30.013 -40.418 18.279 1.00 93.11 384 ALA A O 1
ATOM 1330 N N . SER A 1 206 ? 27.811 -40.246 18.617 1.00 87.54 385 SER A N 1
ATOM 1331 C CA . SER A 1 206 ? 27.810 -41.303 19.617 1.00 90.83 385 SER A CA 1
ATOM 1332 C C . SER A 1 206 ? 28.200 -42.671 19.045 1.00 94.18 385 SER A C 1
ATOM 1333 O O . SER A 1 206 ? 28.815 -43.481 19.734 1.00 98.18 385 SER A O 1
ATOM 1336 N N . GLY A 1 207 ? 27.843 -42.932 17.792 1.00 92.76 386 GLY A N 1
ATOM 1337 C CA . GLY A 1 207 ? 28.076 -44.242 17.210 1.00 91.84 386 GLY A CA 1
ATOM 1338 C C . GLY A 1 207 ? 26.826 -45.096 17.325 1.00 93.21 386 GLY A C 1
ATOM 1339 O O . GLY A 1 207 ? 26.746 -46.182 16.747 1.00 97.99 386 GLY A O 1
ATOM 1340 N N . GLN A 1 208 ? 25.851 -44.601 18.085 1.00 88.41 387 GLN A N 1
ATOM 1341 C CA . GLN A 1 208 ? 24.528 -45.217 18.155 1.00 85.29 387 GLN A CA 1
ATOM 1342 C C . GLN A 1 208 ? 23.785 -45.080 16.831 1.00 83.33 387 GLN A C 1
ATOM 1343 O O . GLN A 1 208 ? 22.821 -45.801 16.584 1.00 83.57 387 GLN A O 1
ATOM 1349 N N . ASN A 1 209 ? 24.209 -44.120 16.012 1.00 81.46 388 ASN A N 1
ATOM 1350 C CA . ASN A 1 209 ? 23.590 -43.869 14.707 1.00 85.30 388 ASN A CA 1
ATOM 1351 C C . ASN A 1 209 ? 22.056 -43.810 14.718 1.00 84.53 388 ASN A C 1
ATOM 1352 O O . ASN A 1 209 ? 21.402 -44.521 13.955 1.00 86.93 388 ASN A O 1
ATOM 1357 N N . THR A 1 210 ? 21.482 -42.970 15.572 1.00 80.87 389 THR A N 1
ATOM 1358 C CA . THR A 1 210 ? 20.031 -42.794 15.600 1.00 74.84 389 THR A CA 1
ATOM 1359 C C . THR A 1 210 ? 19.617 -41.562 14.806 1.00 78.51 389 THR A C 1
ATOM 1360 O O . THR A 1 210 ? 20.448 -40.696 14.512 1.00 75.72 389 THR A O 1
ATOM 1364 N N . TYR A 1 211 ? 18.337 -41.495 14.440 1.00 76.33 390 TYR A N 1
ATOM 1365 C CA . TYR A 1 211 ? 17.776 -40.286 13.822 1.00 66.04 390 TYR A CA 1
ATOM 1366 C C . TYR A 1 211 ? 16.345 -40.022 14.309 1.00 60.94 390 TYR A C 1
ATOM 1367 O O . TYR A 1 211 ? 15.621 -40.949 14.717 1.00 60.18 390 TYR A O 1
ATOM 1376 N N . LYS A 1 212 ? 15.967 -38.745 14.281 1.00 60.96 391 LYS A N 1
ATOM 1377 C CA . LYS A 1 212 ? 14.641 -38.295 14.700 1.00 71.26 391 LYS A CA 1
ATOM 1378 C C . LYS A 1 212 ? 13.933 -37.602 13.546 1.00 72.82 391 LYS A C 1
ATOM 1379 O O . LYS A 1 212 ? 14.473 -36.675 12.943 1.00 58.36 391 LYS A O 1
ATOM 1385 N N . GLN A 1 213 ? 12.708 -38.028 13.269 1.00 59.19 392 GLN A N 1
ATOM 1386 C CA . GLN A 1 213 ? 11.961 -37.494 12.147 1.00 64.38 392 GLN A CA 1
ATOM 1387 C C . GLN A 1 213 ? 10.496 -37.251 12.498 1.00 67.83 392 GLN A C 1
ATOM 1388 O O . GLN A 1 213 ? 9.812 -38.138 13.007 1.00 60.38 392 GLN A O 1
ATOM 1394 N N . THR A 1 214 ? 10.027 -36.042 12.203 1.00 72.83 393 THR A N 1
ATOM 1395 C CA . THR A 1 214 ? 8.612 -35.704 12.298 1.00 72.80 393 THR A CA 1
ATOM 1396 C C . THR A 1 214 ? 7.933 -35.830 10.923 1.00 66.46 393 THR A C 1
ATOM 1397 O O . THR A 1 214 ? 8.319 -35.159 9.970 1.00 63.16 393 THR A O 1
ATOM 1401 N N . VAL A 1 215 ? 6.936 -36.703 10.843 1.00 61.60 394 VAL A N 1
ATOM 1402 C CA . VAL A 1 215 ? 6.042 -36.787 9.710 1.00 64.92 394 VAL A CA 1
ATOM 1403 C C . VAL A 1 215 ? 4.730 -36.126 10.092 1.00 67.71 394 VAL A C 1
ATOM 1404 O O . VAL A 1 215 ? 4.242 -36.295 11.213 1.00 74.49 394 VAL A O 1
ATOM 1408 N N . PHE A 1 216 ? 4.166 -35.374 9.157 1.00 61.93 395 PHE A N 1
ATOM 1409 C CA . PHE A 1 216 ? 2.818 -34.844 9.276 1.00 60.72 395 PHE A CA 1
ATOM 1410 C C . PHE A 1 216 ? 1.935 -35.507 8.234 1.00 70.46 395 PHE A C 1
ATOM 1411 O O . PHE A 1 216 ? 2.210 -35.452 7.031 1.00 73.05 395 PHE A O 1
ATOM 1419 N N . VAL A 1 217 ? 0.875 -36.135 8.709 1.00 70.66 396 VAL A N 1
ATOM 1420 C CA . VAL A 1 217 ? -0.082 -36.801 7.860 1.00 76.74 396 VAL A CA 1
ATOM 1421 C C . VAL A 1 217 ? -1.341 -35.943 7.822 1.00 82.14 396 VAL A C 1
ATOM 1422 O O . VAL A 1 217 ? -1.877 -35.566 8.864 1.00 84.09 396 VAL A O 1
ATOM 1426 N N . ASN A 1 218 ? -1.806 -35.645 6.618 1.00 75.12 397 ASN A N 1
ATOM 1427 C CA . ASN A 1 218 ? -2.946 -34.754 6.391 1.00 81.13 397 ASN A CA 1
ATOM 1428 C C . ASN A 1 218 ? -2.793 -33.341 6.934 1.00 77.68 397 ASN A C 1
ATOM 1429 O O . ASN A 1 218 ? -3.722 -32.809 7.513 1.00 74.46 397 ASN A O 1
ATOM 1434 N N . PRO A 1 219 ? -1.631 -32.717 6.717 1.00 80.94 398 PRO A N 1
ATOM 1435 C CA . PRO A 1 219 ? -1.468 -31.307 7.096 1.00 84.07 398 PRO A CA 1
ATOM 1436 C C . PRO A 1 219 ? -2.616 -30.419 6.586 1.00 89.28 398 PRO A C 1
ATOM 1437 O O . PRO A 1 219 ? -2.952 -29.427 7.226 1.00 90.97 398 PRO A O 1
ATOM 1441 N N . LYS A 1 220 ? -3.201 -30.778 5.445 1.00 92.84 399 LYS A N 1
ATOM 1442 C CA . LYS A 1 220 ? -4.301 -30.020 4.833 1.00 93.79 399 LYS A CA 1
ATOM 1443 C C . LYS A 1 220 ? -5.624 -30.261 5.548 1.00 95.62 399 LYS A C 1
ATOM 1444 O O . LYS A 1 220 ? -6.629 -29.607 5.263 1.00 96.42 399 LYS A O 1
ATOM 1450 N N . GLN A 1 221 ? -5.624 -31.210 6.475 1.00 97.40 400 GLN A N 1
ATOM 1451 C CA . GLN A 1 221 ? -6.843 -31.591 7.172 1.00 101.47 400 GLN A CA 1
ATOM 1452 C C . GLN A 1 221 ? -8.005 -31.615 6.203 1.00 101.77 400 GLN A C 1
ATOM 1453 O O . GLN A 1 221 ? -8.921 -30.800 6.303 1.00 105.78 400 GLN A O 1
ATOM 1459 N N . ARG A 1 222 ? -7.958 -32.543 5.254 1.00 100.17 401 ARG A N 1
ATOM 1460 C CA . ARG A 1 222 ? -9.066 -32.727 4.329 1.00 105.20 401 ARG A CA 1
ATOM 1461 C C . ARG A 1 222 ? -9.888 -33.920 4.762 1.00 112.56 401 ARG A C 1
ATOM 1462 O O . ARG A 1 222 ? -9.556 -34.588 5.743 1.00 112.24 401 ARG A O 1
ATOM 1470 N N . VAL A 1 223 ? -10.961 -34.185 4.023 1.00 119.06 402 VAL A N 1
ATOM 1471 C CA . VAL A 1 223 ? -11.729 -35.402 4.223 1.00 121.94 402 VAL A CA 1
ATOM 1472 C C . VAL A 1 223 ? -11.088 -36.510 3.398 1.00 119.35 402 VAL A C 1
ATOM 1473 O O . VAL A 1 223 ? -11.125 -36.486 2.161 1.00 123.63 402 VAL A O 1
ATOM 1477 N N . LEU A 1 224 ? -10.474 -37.471 4.084 1.00 111.13 403 LEU A N 1
ATOM 1478 C CA . LEU A 1 224 ? -9.699 -38.496 3.397 1.00 105.09 403 LEU A CA 1
ATOM 1479 C C . LEU A 1 224 ? -10.173 -39.926 3.669 1.00 102.00 403 LEU A C 1
ATOM 1480 O O . LEU A 1 224 ? -10.429 -40.307 4.809 1.00 94.28 403 LEU A O 1
ATOM 1485 N N . GLY A 1 225 ? -10.308 -40.700 2.594 1.00 106.73 404 GLY A N 1
ATOM 1486 C CA . GLY A 1 225 ? -10.843 -42.047 2.668 1.00 110.92 404 GLY A CA 1
ATOM 1487 C C . GLY A 1 225 ? -9.767 -43.113 2.627 1.00 112.22 404 GLY A C 1
ATOM 1488 O O . GLY A 1 225 ? -8.705 -42.909 2.036 1.00 108.66 404 GLY A O 1
ATOM 1489 N N . ASN A 1 226 ? -10.059 -44.257 3.241 1.00 119.77 405 ASN A N 1
ATOM 1490 C CA . ASN A 1 226 ? -9.088 -45.337 3.407 1.00 123.63 405 ASN A CA 1
ATOM 1491 C C . ASN A 1 226 ? -7.653 -44.873 3.220 1.00 115.83 405 ASN A C 1
ATOM 1492 O O . ASN A 1 226 ? -7.029 -45.168 2.202 1.00 107.94 405 ASN A O 1
ATOM 1497 N N . THR A 1 227 ? -7.128 -44.160 4.214 1.00 114.96 406 THR A N 1
ATOM 1498 C CA . THR A 1 227 ? -5.831 -43.504 4.083 1.00 105.23 406 THR A CA 1
ATOM 1499 C C . THR A 1 227 ? -4.653 -44.383 4.507 1.00 102.50 406 THR A C 1
ATOM 1500 O O . THR A 1 227 ? -4.685 -45.015 5.572 1.00 102.86 406 THR A O 1
ATOM 1504 N N . TRP A 1 228 ? -3.611 -44.386 3.674 1.00 94.95 407 TRP A N 1
ATOM 1505 C CA . TRP A 1 228 ? -2.438 -45.237 3.866 1.00 90.01 407 TRP A CA 1
ATOM 1506 C C . TRP A 1 228 ? -1.114 -44.477 3.893 1.00 88.43 407 TRP A C 1
ATOM 1507 O O . TRP A 1 228 ? -0.895 -43.573 3.081 1.00 79.21 407 TRP A O 1
ATOM 1518 N N . VAL A 1 229 ? -0.234 -44.861 4.826 1.00 91.51 408 VAL A N 1
ATOM 1519 C CA . VAL A 1 229 ? 1.057 -44.192 5.009 1.00 86.85 408 VAL A CA 1
ATOM 1520 C C . VAL A 1 229 ? 2.274 -45.135 5.028 1.00 85.29 408 VAL A C 1
ATOM 1521 O O . VAL A 1 229 ? 2.190 -46.266 5.509 1.00 85.44 408 VAL A O 1
ATOM 1525 N N . TYR A 1 230 ? 3.401 -44.641 4.506 1.00 81.43 409 TYR A N 1
ATOM 1526 C CA . TYR A 1 230 ? 4.620 -45.429 4.332 1.00 76.77 409 TYR A CA 1
ATOM 1527 C C . TYR A 1 230 ? 5.843 -44.615 4.685 1.00 75.94 409 TYR A C 1
ATOM 1528 O O . TYR A 1 230 ? 6.007 -43.509 4.200 1.00 79.78 409 TYR A O 1
ATOM 1537 N N . ILE A 1 231 ? 6.701 -45.168 5.531 1.00 76.76 410 ILE A N 1
ATOM 1538 C CA . ILE A 1 231 ? 7.920 -44.493 5.950 1.00 74.09 410 ILE A CA 1
ATOM 1539 C C . ILE A 1 231 ? 9.049 -45.348 5.415 1.00 75.51 410 ILE A C 1
ATOM 1540 O O . ILE A 1 231 ? 9.186 -46.508 5.804 1.00 79.18 410 ILE A O 1
ATOM 1545 N N . LYS A 1 232 ? 9.836 -44.800 4.501 1.00 71.77 411 LYS A N 1
ATOM 1546 C CA . LYS A 1 232 ? 10.897 -45.576 3.879 1.00 71.71 411 LYS A CA 1
ATOM 1547 C C . LYS A 1 232 ? 12.238 -45.131 4.417 1.00 71.72 411 LYS A C 1
ATOM 1548 O O . LYS A 1 232 ? 12.426 -43.960 4.744 1.00 73.37 411 LYS A O 1
ATOM 1554 N N . GLY A 1 233 ? 13.181 -46.060 4.501 1.00 72.04 412 GLY A N 1
ATOM 1555 C CA . GLY A 1 233 ? 14.528 -45.719 4.927 1.00 68.51 412 GLY A CA 1
ATOM 1556 C C . GLY A 1 233 ? 15.358 -45.255 3.749 1.00 65.88 412 GLY A C 1
ATOM 1557 O O . GLY A 1 233 ? 16.567 -45.041 3.850 1.00 60.36 412 GLY A O 1
ATOM 1558 N N . TYR A 1 234 ? 14.697 -45.095 2.610 1.00 74.73 413 TYR A N 1
ATOM 1559 C CA . TYR A 1 234 ? 15.386 -44.663 1.398 1.00 76.00 413 TYR A CA 1
ATOM 1560 C C . TYR A 1 234 ? 14.420 -43.954 0.462 1.00 74.70 413 TYR A C 1
ATOM 1561 O O . TYR A 1 234 ? 13.237 -43.799 0.769 1.00 76.36 413 TYR A O 1
ATOM 1570 N N . GLN A 1 235 ? 14.920 -43.518 -0.685 1.00 71.42 414 GLN A N 1
ATOM 1571 C CA . GLN A 1 235 ? 14.053 -42.865 -1.633 1.00 64.52 414 GLN A CA 1
ATOM 1572 C C . GLN A 1 235 ? 13.763 -43.836 -2.771 1.00 69.96 414 GLN A C 1
ATOM 1573 O O . GLN A 1 235 ? 13.048 -44.808 -2.565 1.00 69.74 414 GLN A O 1
ATOM 1579 N N . ASP A 1 236 ? 14.301 -43.603 -3.963 1.00 68.92 415 ASP A N 1
ATOM 1580 C CA . ASP A 1 236 ? 14.089 -44.561 -5.047 1.00 69.72 415 ASP A CA 1
ATOM 1581 C C . ASP A 1 236 ? 14.995 -45.784 -4.908 1.00 74.43 415 ASP A C 1
ATOM 1582 O O . ASP A 1 236 ? 14.605 -46.895 -5.271 1.00 84.18 415 ASP A O 1
ATOM 1587 N N . LYS A 1 237 ? 16.194 -45.589 -4.366 1.00 66.13 416 LYS A N 1
ATOM 1588 C CA . LYS A 1 237 ? 17.174 -46.669 -4.333 1.00 64.80 416 LYS A CA 1
ATOM 1589 C C . LYS A 1 237 ? 17.629 -47.067 -2.939 1.00 67.57 416 LYS A C 1
ATOM 1590 O O . LYS A 1 237 ? 18.231 -46.265 -2.217 1.00 61.81 416 LYS A O 1
ATOM 1596 N N . ILE A 1 238 ? 17.348 -48.318 -2.586 1.00 70.97 417 ILE A N 1
ATOM 1597 C CA . ILE A 1 238 ? 17.760 -48.868 -1.314 1.00 79.06 417 ILE A CA 1
ATOM 1598 C C . ILE A 1 238 ? 19.243 -48.693 -1.116 1.00 80.74 417 ILE A C 1
ATOM 1599 O O . ILE A 1 238 ? 19.678 -48.190 -0.090 1.00 77.97 417 ILE A O 1
ATOM 1604 N N . GLU A 1 239 ? 20.023 -49.110 -2.103 1.00 78.56 418 GLU A N 1
ATOM 1605 C CA . GLU A 1 239 ? 21.465 -49.160 -1.934 1.00 81.22 418 GLU A CA 1
ATOM 1606 C C . GLU A 1 239 ? 22.068 -47.771 -1.775 1.00 80.62 418 GLU A C 1
ATOM 1607 O O . GLU A 1 239 ? 23.261 -47.639 -1.556 1.00 82.11 418 GLU A O 1
ATOM 1613 N N . GLU A 1 240 ? 21.239 -46.736 -1.869 1.00 79.14 419 GLU A N 1
ATOM 1614 C CA . GLU A 1 240 ? 21.725 -45.356 -1.874 1.00 77.98 419 GLU A CA 1
ATOM 1615 C C . GLU A 1 240 ? 21.535 -44.601 -0.563 1.00 76.05 419 GLU A C 1
ATOM 1616 O O . GLU A 1 240 ? 21.819 -43.396 -0.479 1.00 68.46 419 GLU A O 1
ATOM 1622 N N . SER A 1 241 ? 21.028 -45.306 0.445 1.00 76.91 420 SER A N 1
ATOM 1623 C CA . SER A 1 241 ? 20.752 -44.710 1.743 1.00 73.99 420 SER A CA 1
ATOM 1624 C C . SER A 1 241 ? 21.223 -45.638 2.834 1.00 70.62 420 SER A C 1
ATOM 1625 O O . SER A 1 241 ? 21.106 -46.865 2.712 1.00 63.64 420 SER A O 1
ATOM 1628 N N . SER A 1 242 ? 21.756 -45.039 3.896 1.00 76.63 421 SER A N 1
ATOM 1629 C CA . SER A 1 242 ? 22.139 -45.760 5.110 1.00 74.85 421 SER A CA 1
ATOM 1630 C C . SER A 1 242 ? 20.936 -46.169 5.957 1.00 79.73 421 SER A C 1
ATOM 1631 O O . SER A 1 242 ? 20.979 -47.175 6.662 1.00 87.68 421 SER A O 1
ATOM 1634 N N . GLY A 1 243 ? 19.864 -45.386 5.891 1.00 76.41 422 GLY A N 1
ATOM 1635 C CA . GLY A 1 243 ? 18.671 -45.657 6.678 1.00 73.98 422 GLY A CA 1
ATOM 1636 C C . GLY A 1 243 ? 18.255 -47.114 6.749 1.00 76.31 422 GLY A C 1
ATOM 1637 O O . GLY A 1 243 ? 18.442 -47.872 5.784 1.00 75.13 422 GLY A O 1
ATOM 1638 N N . LYS A 1 244 ? 17.691 -47.494 7.899 1.00 76.45 423 LYS A N 1
ATOM 1639 C CA . LYS A 1 244 ? 17.121 -48.825 8.123 1.00 82.58 423 LYS A CA 1
ATOM 1640 C C . LYS A 1 244 ? 15.795 -48.756 8.878 1.00 85.32 423 LYS A C 1
ATOM 1641 O O . LYS A 1 244 ? 15.743 -48.317 10.038 1.00 92.51 423 LYS A O 1
ATOM 1647 N N . VAL A 1 245 ? 14.730 -49.223 8.236 1.00 80.21 424 VAL A N 1
ATOM 1648 C CA . VAL A 1 245 ? 13.411 -49.226 8.852 1.00 78.05 424 VAL A CA 1
ATOM 1649 C C . VAL A 1 245 ? 12.836 -50.625 9.022 1.00 87.66 424 VAL A C 1
ATOM 1650 O O . VAL A 1 245 ? 12.384 -51.266 8.066 1.00 89.51 424 VAL A O 1
ATOM 1654 N N . SER A 1 246 ? 12.850 -51.071 10.272 1.00 94.83 425 SER A N 1
ATOM 1655 C CA . SER A 1 246 ? 12.377 -52.384 10.669 1.00 98.11 425 SER A CA 1
ATOM 1656 C C . SER A 1 246 ? 11.693 -52.232 12.010 1.00 97.68 425 SER A C 1
ATOM 1657 O O . SER A 1 246 ? 11.808 -51.191 12.656 1.00 91.66 425 SER A O 1
ATOM 1660 N N . ALA A 1 247 ? 10.993 -53.280 12.424 1.00 103.11 426 ALA A N 1
ATOM 1661 C CA . ALA A 1 247 ? 10.287 -53.294 13.700 1.00 104.64 426 ALA A CA 1
ATOM 1662 C C . ALA A 1 247 ? 11.269 -53.175 14.858 1.00 103.28 426 ALA A C 1
ATOM 1663 O O . ALA A 1 247 ? 10.929 -52.717 15.962 1.00 91.73 426 ALA A O 1
ATOM 1665 N N . THR A 1 248 ? 12.496 -53.593 14.581 1.00 106.34 427 THR A N 1
ATOM 1666 C CA . THR A 1 248 ? 13.548 -53.654 15.577 1.00 104.34 427 THR A CA 1
ATOM 1667 C C . THR A 1 248 ? 14.357 -52.357 15.617 1.00 101.15 427 THR A C 1
ATOM 1668 O O . THR A 1 248 ? 14.905 -51.999 16.657 1.00 102.42 427 THR A O 1
ATOM 1672 N N . ASP A 1 249 ? 14.444 -51.656 14.486 1.00 96.39 428 ASP A N 1
ATOM 1673 C CA . ASP A 1 249 ? 15.243 -50.429 14.415 1.00 90.21 428 ASP A CA 1
ATOM 1674 C C . ASP A 1 249 ? 14.414 -49.171 14.601 1.00 82.77 428 ASP A C 1
ATOM 1675 O O . ASP A 1 249 ? 14.948 -48.068 14.564 1.00 78.64 428 ASP A O 1
ATOM 1680 N N . THR A 1 250 ? 13.112 -49.330 14.798 1.00 82.17 429 THR A N 1
ATOM 1681 C CA . THR A 1 250 ? 12.206 -48.216 14.568 1.00 80.73 429 THR A CA 1
ATOM 1682 C C . THR A 1 250 ? 11.029 -48.145 15.532 1.00 78.22 429 THR A C 1
ATOM 1683 O O . THR A 1 250 ? 10.254 -49.096 15.663 1.00 83.69 429 THR A O 1
ATOM 1687 N N . LYS A 1 251 ? 10.891 -47.000 16.189 1.00 74.55 430 LYS A N 1
ATOM 1688 C CA . LYS A 1 251 ? 9.765 -46.769 17.081 1.00 85.17 430 LYS A CA 1
ATOM 1689 C C . LYS A 1 251 ? 8.937 -45.613 16.554 1.00 82.96 430 LYS A C 1
ATOM 1690 O O . LYS A 1 251 ? 9.479 -44.607 16.073 1.00 79.51 430 LYS A O 1
ATOM 1696 N N . LEU A 1 252 ? 7.623 -45.753 16.686 1.00 84.99 431 LEU A N 1
ATOM 1697 C CA . LEU A 1 252 ? 6.680 -44.810 16.108 1.00 87.83 431 LEU A CA 1
ATOM 1698 C C . LEU A 1 252 ? 5.613 -44.410 17.116 1.00 86.01 431 LEU A C 1
AT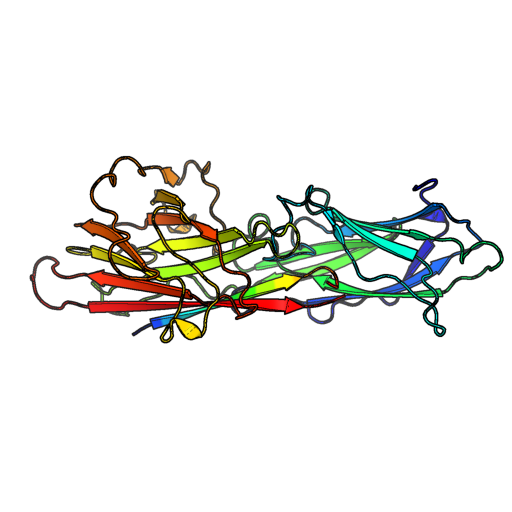OM 1699 O O . LEU A 1 252 ? 4.954 -45.272 17.688 1.00 89.77 431 LEU A O 1
ATOM 1704 N N . ARG A 1 253 ? 5.419 -43.109 17.306 1.00 79.59 432 ARG A N 1
ATOM 1705 C CA . ARG A 1 253 ? 4.335 -42.620 18.151 1.00 81.27 432 ARG A CA 1
ATOM 1706 C C . ARG A 1 253 ? 3.401 -41.683 17.397 1.00 80.31 432 ARG A C 1
ATOM 1707 O O . ARG A 1 253 ? 3.851 -40.697 16.817 1.00 84.73 432 ARG A O 1
ATOM 1715 N N . ILE A 1 254 ? 2.103 -41.978 17.419 1.00 83.19 433 ILE A N 1
ATOM 1716 C CA . ILE A 1 254 ? 1.132 -41.189 16.658 1.00 90.59 433 ILE A CA 1
ATOM 1717 C C . ILE A 1 254 ? 0.216 -40.330 17.531 1.00 95.86 433 ILE A C 1
ATOM 1718 O O . ILE A 1 254 ? -0.279 -40.780 18.572 1.00 95.97 433 ILE A O 1
ATOM 1723 N N . PHE A 1 255 ? -0.005 -39.095 17.082 1.00 96.30 434 PHE A N 1
ATOM 1724 C CA . PHE A 1 255 ? -0.794 -38.113 17.813 1.00 92.00 434 PHE A CA 1
ATOM 1725 C C . PHE A 1 255 ? -1.816 -37.441 16.896 1.00 89.42 434 PHE A C 1
ATOM 1726 O O . PHE A 1 255 ? -1.449 -36.753 15.946 1.00 84.28 434 PHE A O 1
ATOM 1734 N N . GLU A 1 256 ? -3.096 -37.622 17.184 1.00 89.70 435 GLU A N 1
ATOM 1735 C CA . GLU A 1 256 ? -4.105 -36.769 16.582 1.00 90.50 435 GLU A CA 1
ATOM 1736 C C . GLU A 1 256 ? -3.916 -35.302 17.000 1.00 92.31 435 GLU A C 1
ATOM 1737 O O . GLU A 1 256 ? -3.804 -35.003 18.188 1.00 96.46 435 GLU A O 1
ATOM 1743 N N . VAL A 1 257 ? -3.876 -34.394 16.024 1.00 90.05 436 VAL A N 1
ATOM 1744 C CA . VAL A 1 257 ? -3.817 -32.954 16.297 1.00 88.84 436 VAL A CA 1
ATOM 1745 C C . VAL A 1 257 ? -5.197 -32.372 16.608 1.00 96.69 436 VAL A C 1
ATOM 1746 O O . VAL A 1 257 ? -6.195 -32.790 16.035 1.00 101.86 436 VAL A O 1
ATOM 1750 N N . ASN A 1 258 ? -5.251 -31.397 17.509 1.00 100.58 437 ASN A N 1
ATOM 1751 C CA . ASN A 1 258 ? -6.513 -30.733 17.847 1.00 103.19 437 ASN A CA 1
ATOM 1752 C C . ASN A 1 258 ? -6.767 -29.548 16.915 1.00 98.60 437 ASN A C 1
ATOM 1753 O O . ASN A 1 258 ? -7.844 -29.404 16.333 1.00 102.53 437 ASN A O 1
ATOM 1758 N N . ASP A 1 259 ? -5.752 -28.708 16.774 1.00 88.57 438 ASP A N 1
ATOM 1759 C CA . ASP A 1 259 ? -5.845 -27.517 15.965 1.00 90.24 438 ASP A CA 1
ATOM 1760 C C . ASP A 1 259 ? -4.571 -27.486 15.165 1.00 88.24 438 ASP A C 1
ATOM 1761 O O . ASP A 1 259 ? -3.467 -27.376 15.719 1.00 78.01 438 ASP A O 1
ATOM 1766 N N . THR A 1 260 ? -4.752 -27.608 13.855 1.00 89.16 439 THR A N 1
ATOM 1767 C CA . THR A 1 260 ? -3.675 -27.714 12.901 1.00 84.58 439 THR A CA 1
ATOM 1768 C C . THR A 1 260 ? -2.899 -26.419 12.856 1.00 90.11 439 THR A C 1
ATOM 1769 O O . THR A 1 260 ? -1.673 -26.429 12.830 1.00 96.81 439 THR A O 1
ATOM 1773 N N . SER A 1 261 ? -3.607 -25.299 12.875 1.00 91.30 440 SER A N 1
ATOM 1774 C CA . SER A 1 261 ? -2.932 -24.011 12.812 1.00 95.44 440 SER A CA 1
ATOM 1775 C C . SER A 1 261 ? -1.834 -23.909 13.881 1.00 95.34 440 SER A C 1
ATOM 1776 O O . SER A 1 261 ? -0.803 -23.260 13.668 1.00 93.45 440 SER A O 1
ATOM 1779 N N . LYS A 1 262 ? -2.043 -24.577 15.015 1.00 95.43 441 LYS A N 1
ATOM 1780 C CA . LYS A 1 262 ? -1.093 -24.499 16.127 1.00 94.90 441 LYS A CA 1
ATOM 1781 C C . LYS A 1 262 ? 0.176 -25.297 15.862 1.00 92.64 441 LYS A C 1
ATOM 1782 O O . LYS A 1 262 ? 1.080 -25.345 16.708 1.00 87.83 441 LYS A O 1
ATOM 1788 N N . LEU A 1 263 ? 0.247 -25.919 14.688 1.00 88.42 442 LEU A N 1
ATOM 1789 C CA . LEU A 1 263 ? 1.405 -26.730 14.364 1.00 80.56 442 LEU A CA 1
ATOM 1790 C C . LEU A 1 263 ? 2.562 -25.879 13.870 1.00 79.56 442 LEU A C 1
ATOM 1791 O O . LEU A 1 263 ? 2.363 -24.811 13.284 1.00 77.82 442 LEU A O 1
ATOM 1796 N N . SER A 1 264 ? 3.773 -26.357 14.139 1.00 79.67 443 SER A N 1
ATOM 1797 C CA . SER A 1 264 ? 4.996 -25.652 13.774 1.00 80.43 443 SER A CA 1
ATOM 1798 C C . SER A 1 264 ? 5.265 -25.681 12.270 1.00 80.07 443 SER A C 1
ATOM 1799 O O . SER A 1 264 ? 5.040 -26.696 11.609 1.00 76.68 443 SER A O 1
ATOM 1802 N N . ASP A 1 265 ? 5.753 -24.564 11.736 1.00 81.25 444 ASP A N 1
ATOM 1803 C CA . ASP A 1 265 ? 6.272 -24.526 10.372 1.00 69.13 444 ASP A CA 1
ATOM 1804 C C . ASP A 1 265 ? 7.620 -25.249 10.339 1.00 68.51 444 ASP A C 1
ATOM 1805 O O . ASP A 1 265 ? 8.075 -25.658 9.275 1.00 67.76 444 ASP A O 1
ATOM 1810 N N . SER A 1 266 ? 8.245 -25.411 11.511 1.00 67.06 445 SER A N 1
ATOM 1811 C CA . SER A 1 266 ? 9.604 -25.956 11.617 1.00 61.31 445 SER A CA 1
ATOM 1812 C C . SER A 1 266 ? 9.695 -27.486 11.618 1.00 46.32 445 SER A C 1
ATOM 1813 O O . SER A 1 266 ? 10.785 -28.038 11.466 1.00 53.48 445 SER A O 1
ATOM 1816 N N . TYR A 1 267 ? 8.567 -28.167 11.784 1.00 52.96 446 TYR A N 1
ATOM 1817 C CA . TYR A 1 267 ? 8.548 -29.624 11.915 1.00 52.81 446 TYR A CA 1
ATOM 1818 C C . TYR A 1 267 ? 8.739 -30.129 13.371 1.00 62.53 446 TYR A C 1
ATOM 1819 O O . TYR A 1 267 ? 8.483 -31.304 13.665 1.00 58.96 446 TYR A O 1
ATOM 1828 N N . TYR A 1 268 ? 9.170 -29.266 14.281 1.00 62.60 447 TYR A N 1
ATOM 1829 C CA . TYR A 1 268 ? 9.212 -29.698 15.691 1.00 66.33 447 TYR A CA 1
ATOM 1830 C C . TYR A 1 268 ? 7.822 -30.070 16.187 1.00 71.55 447 TYR A C 1
ATOM 1831 O O . TYR A 1 268 ? 6.834 -29.398 15.873 1.00 80.01 447 TYR A O 1
ATOM 1840 N N . ALA A 1 269 ? 7.740 -31.158 16.944 1.00 65.09 448 ALA A N 1
ATOM 1841 C CA . ALA A 1 269 ? 6.503 -31.487 17.632 1.00 65.66 448 ALA A CA 1
ATOM 1842 C C . ALA A 1 269 ? 6.781 -31.934 19.066 1.00 70.80 448 ALA A C 1
ATOM 1843 O O . ALA A 1 269 ? 7.488 -32.917 19.295 1.00 72.50 448 ALA A O 1
ATOM 1845 N N . ASP A 1 270 ? 6.235 -31.207 20.031 1.00 73.97 449 ASP A N 1
ATOM 1846 C CA . ASP A 1 270 ? 6.425 -31.567 21.442 1.00 76.35 449 ASP A CA 1
ATOM 1847 C C . ASP A 1 270 ? 5.384 -32.608 21.833 1.00 77.35 449 ASP A C 1
ATOM 1848 O O . ASP A 1 270 ? 4.184 -32.316 21.837 1.00 82.04 449 ASP A O 1
ATOM 1853 N N . PRO A 1 271 ? 5.827 -33.836 22.145 1.00 74.30 450 PRO A N 1
ATOM 1854 C CA . PRO A 1 271 ? 4.830 -34.880 22.406 1.00 74.05 450 PRO A CA 1
ATOM 1855 C C . PRO A 1 271 ? 3.924 -34.498 23.580 1.00 79.35 450 PRO A C 1
ATOM 1856 O O . PRO A 1 271 ? 2.838 -35.075 23.756 1.00 79.27 450 PRO A O 1
ATOM 1860 N N . ASN A 1 272 ? 4.353 -33.502 24.351 1.00 78.75 451 ASN A N 1
ATOM 1861 C CA . ASN A 1 272 ? 3.600 -33.070 25.528 1.00 92.02 451 ASN A CA 1
ATOM 1862 C C . ASN A 1 272 ? 2.681 -31.884 25.283 1.00 95.59 451 ASN A C 1
ATOM 1863 O O . ASN A 1 272 ? 2.006 -31.418 26.204 1.00 100.49 451 ASN A O 1
ATOM 1868 N N . ASP A 1 273 ? 2.684 -31.374 24.061 1.00 86.44 452 ASP A N 1
ATOM 1869 C CA . ASP A 1 273 ? 1.714 -30.373 23.684 1.00 88.33 452 ASP A CA 1
ATOM 1870 C C . ASP A 1 273 ? 0.349 -30.969 23.984 1.00 90.15 452 ASP A C 1
ATOM 1871 O O . ASP A 1 273 ? 0.088 -32.138 23.670 1.00 91.03 452 ASP A O 1
ATOM 1876 N N . SER A 1 274 ? -0.519 -30.172 24.600 1.00 88.98 453 SER A N 1
ATOM 1877 C CA . SER A 1 274 ? -1.898 -30.583 24.837 1.00 95.56 453 SER A CA 1
ATOM 1878 C C . SER A 1 274 ? -2.618 -30.684 23.507 1.00 99.40 453 SER A C 1
ATOM 1879 O O . SER A 1 274 ? -3.626 -31.393 23.372 1.00 101.00 453 SER A O 1
ATOM 1882 N N . ASN A 1 275 ? -2.079 -29.969 22.522 1.00 99.08 454 ASN A N 1
ATOM 1883 C CA . ASN A 1 275 ? -2.670 -29.892 21.199 1.00 93.12 454 ASN A CA 1
ATOM 1884 C C . ASN A 1 275 ? -2.525 -31.217 20.472 1.00 93.09 454 ASN A C 1
ATOM 1885 O O . ASN A 1 275 ? -3.176 -31.458 19.460 1.00 96.63 454 ASN A O 1
ATOM 1890 N N . LEU A 1 276 ? -1.650 -32.067 20.993 1.00 89.23 455 LEU A N 1
ATOM 1891 C CA . LEU A 1 276 ? -1.448 -33.410 20.470 1.00 87.79 455 LEU A CA 1
ATOM 1892 C C . LEU A 1 276 ? -1.982 -34.459 21.443 1.00 96.40 455 LEU A C 1
ATOM 1893 O O . LEU A 1 276 ? -1.749 -34.368 22.662 1.00 108.38 455 LEU A O 1
ATOM 1898 N N . LYS A 1 277 ? -2.693 -35.453 20.916 1.00 90.10 456 LYS A N 1
ATOM 1899 C CA . LYS A 1 277 ? -3.120 -36.591 21.728 1.00 85.05 456 LYS A CA 1
ATOM 1900 C C . LYS A 1 277 ? -2.515 -37.900 21.252 1.00 93.75 456 LYS A C 1
ATOM 1901 O O . LYS A 1 277 ? -2.983 -38.471 20.270 1.00 97.61 456 LYS A O 1
ATOM 1907 N N . GLU A 1 278 ? -1.489 -38.388 21.944 1.00 99.02 457 GLU A N 1
ATOM 1908 C CA . GLU A 1 278 ? -0.903 -39.664 21.548 1.00 101.41 457 GLU A CA 1
ATOM 1909 C C . GLU A 1 278 ? -2.006 -40.702 21.430 1.00 100.82 457 GLU A C 1
ATOM 1910 O O . GLU A 1 278 ? -2.837 -40.842 22.325 1.00 104.90 457 GLU A O 1
ATOM 1916 N N . VAL A 1 279 ? -2.024 -41.415 20.308 1.00 91.40 458 VAL A N 1
ATOM 1917 C CA . VAL A 1 279 ? -2.985 -42.489 20.118 1.00 96.40 458 VAL A CA 1
ATOM 1918 C C . VAL A 1 279 ? -2.281 -43.760 19.642 1.00 99.54 458 VAL A C 1
ATOM 1919 O O . VAL A 1 279 ? -2.891 -44.617 18.993 1.00 102.94 458 VAL A O 1
ATOM 1923 N N . THR A 1 280 ? -0.993 -43.867 19.966 1.00 92.53 459 THR A N 1
ATOM 1924 C CA . THR A 1 280 ? -0.184 -45.015 19.569 1.00 95.39 459 THR A CA 1
ATOM 1925 C C . THR A 1 280 ? -0.853 -46.356 19.898 1.00 105.66 459 THR A C 1
ATOM 1926 O O . THR A 1 280 ? -0.523 -47.395 19.319 1.00 105.82 459 THR A O 1
ATOM 1930 N N . GLY A 1 281 ? -1.814 -46.328 20.809 1.00 109.37 460 GLY A N 1
ATOM 1931 C CA . GLY A 1 281 ? -2.490 -47.544 21.201 1.00 114.70 460 GLY A CA 1
ATOM 1932 C C . GLY A 1 281 ? -3.661 -47.903 20.314 1.00 117.36 460 GLY A C 1
ATOM 1933 O O . GLY A 1 281 ? -4.384 -48.851 20.589 1.00 122.28 460 GLY A O 1
ATOM 1934 N N . GLU A 1 282 ? -3.877 -47.139 19.257 1.00 122.01 461 GLU A N 1
ATOM 1935 C CA . GLU A 1 282 ? -4.967 -47.449 18.336 1.00 127.47 461 GLU A CA 1
ATOM 1936 C C . GLU A 1 282 ? -4.441 -48.063 17.037 1.00 119.76 461 GLU A C 1
ATOM 1937 O O . GLU A 1 282 ? -5.158 -48.150 16.032 1.00 116.72 461 GLU A O 1
ATOM 1943 N N . PHE A 1 283 ? -3.197 -48.529 17.093 1.00 116.98 462 PHE A N 1
ATOM 1944 C CA . PHE A 1 283 ? -2.443 -48.877 15.899 1.00 118.51 462 PHE A CA 1
ATOM 1945 C C . PHE A 1 283 ? -1.633 -50.162 16.040 1.00 127.94 462 PHE A C 1
ATOM 1946 O O . PHE A 1 283 ? -0.763 -50.456 15.218 1.00 128.46 462 PHE A O 1
ATOM 1954 N N . LYS A 1 284 ? -1.932 -50.929 17.079 1.00 133.17 463 LYS A N 1
ATOM 1955 C CA . LYS A 1 284 ? -1.220 -52.171 17.344 1.00 135.53 463 LYS A CA 1
ATOM 1956 C C . LYS A 1 284 ? -1.271 -53.096 16.146 1.00 133.55 463 LYS A C 1
ATOM 1957 O O . LYS A 1 284 ? -0.347 -53.867 15.895 1.00 134.27 463 LYS A O 1
ATOM 1963 N N . ASP A 1 285 ? -2.358 -53.015 15.399 1.00 132.51 464 ASP A N 1
ATOM 1964 C CA . ASP A 1 285 ? -2.539 -53.902 14.265 1.00 132.39 464 ASP A CA 1
ATOM 1965 C C . ASP A 1 285 ? -2.798 -53.112 12.989 1.00 126.36 464 ASP A C 1
ATOM 1966 O O . ASP A 1 285 ? -3.680 -53.452 12.197 1.00 125.30 464 ASP A O 1
ATOM 1971 N N . LYS A 1 286 ? -2.030 -52.050 12.791 1.00 119.06 465 LYS A N 1
ATOM 1972 C CA . LYS A 1 286 ? -2.182 -51.240 11.598 1.00 115.96 465 LYS A CA 1
ATOM 1973 C C . LYS A 1 286 ? -0.821 -50.795 11.125 1.00 113.91 465 LYS A C 1
ATOM 1974 O O . LYS A 1 286 ? -0.718 -49.927 10.264 1.00 118.62 465 LYS A O 1
ATOM 1980 N N . ILE A 1 287 ? 0.218 -51.401 11.695 1.00 108.64 466 ILE A N 1
ATOM 1981 C CA . ILE A 1 287 ? 1.599 -51.050 11.374 1.00 102.95 466 ILE A CA 1
ATOM 1982 C C . ILE A 1 287 ? 2.403 -52.280 10.949 1.00 101.84 466 ILE A C 1
ATOM 1983 O O . ILE A 1 287 ? 2.458 -53.280 11.671 1.00 98.24 466 ILE A O 1
ATOM 1988 N N . SER A 1 288 ? 3.019 -52.199 9.770 1.00 100.75 467 SER A N 1
ATOM 1989 C CA . SER A 1 288 ? 3.732 -53.334 9.196 1.00 100.61 467 SER A CA 1
ATOM 1990 C C . SER A 1 288 ? 5.163 -52.999 8.792 1.00 96.47 467 SER A C 1
ATOM 1991 O O . SER A 1 288 ? 5.428 -51.947 8.208 1.00 91.13 467 SER A O 1
ATOM 1994 N N . TYR A 1 289 ? 6.080 -53.907 9.109 1.00 99.82 468 TYR A N 1
ATOM 1995 C CA . TYR A 1 289 ? 7.474 -53.772 8.709 1.00 101.65 468 TYR A CA 1
ATOM 1996 C C . TYR A 1 289 ? 7.819 -54.888 7.745 1.00 103.40 468 TYR A C 1
ATOM 1997 O O . TYR A 1 289 ? 8.997 -55.181 7.509 1.00 102.79 468 TYR A O 1
ATOM 2006 N N . LYS A 1 290 ? 6.768 -55.513 7.213 1.00 105.68 469 LYS A N 1
ATOM 2007 C CA . LYS A 1 290 ? 6.867 -56.492 6.127 1.00 111.92 469 LYS A CA 1
ATOM 2008 C C . LYS A 1 290 ? 7.931 -56.111 5.110 1.00 115.23 469 LYS A C 1
ATOM 2009 O O . LYS A 1 290 ? 9.045 -56.641 5.102 1.00 118.52 469 LYS A O 1
ATOM 2015 N N . TYR A 1 291 ? 7.565 -55.184 4.239 1.00 111.60 470 TYR A N 1
ATOM 2016 C CA . TYR A 1 291 ? 8.392 -54.870 3.092 1.00 105.10 470 TYR A CA 1
ATOM 2017 C C . TYR A 1 291 ? 9.685 -54.188 3.527 1.00 102.98 470 TYR A C 1
ATOM 2018 O O . TYR A 1 291 ? 9.765 -53.623 4.620 1.00 106.09 470 TYR A O 1
ATOM 2027 N N . ASP A 1 292 ? 10.704 -54.280 2.679 1.00 99.08 471 ASP A N 1
ATOM 2028 C CA . ASP A 1 292 ? 12.055 -53.877 3.058 1.00 98.23 471 ASP A CA 1
ATOM 2029 C C . ASP A 1 292 ? 12.192 -52.392 3.311 1.00 93.06 471 ASP A C 1
ATOM 2030 O O . ASP A 1 292 ? 11.699 -51.572 2.545 1.00 87.70 471 ASP A O 1
ATOM 2035 N N . ASN A 1 293 ? 12.877 -52.057 4.395 1.00 88.88 472 ASN A N 1
ATOM 2036 C CA . ASN A 1 293 ? 13.200 -50.673 4.693 1.00 81.85 472 ASN A CA 1
ATOM 2037 C C . ASN A 1 293 ? 11.968 -49.776 4.638 1.00 79.84 472 ASN A C 1
ATOM 2038 O O . ASN A 1 293 ? 12.056 -48.589 4.300 1.00 76.41 472 ASN A O 1
ATOM 2043 N N . VAL A 1 294 ? 10.820 -50.354 4.984 1.00 77.64 473 VAL A N 1
ATOM 2044 C CA . VAL A 1 294 ? 9.585 -49.585 5.038 1.00 81.39 473 VAL A CA 1
ATOM 2045 C C . VAL A 1 294 ? 8.662 -49.941 6.221 1.00 85.46 473 VAL A C 1
ATOM 2046 O O . VAL A 1 294 ? 8.738 -51.026 6.825 1.00 85.81 473 VAL A O 1
ATOM 2050 N N . ALA A 1 295 ? 7.810 -48.982 6.557 1.00 80.66 474 ALA A N 1
ATOM 2051 C CA . ALA A 1 295 ? 6.781 -49.168 7.552 1.00 80.42 474 ALA A CA 1
ATOM 2052 C C . ALA A 1 295 ? 5.482 -48.576 7.033 1.00 83.10 474 ALA A C 1
ATOM 2053 O O . ALA A 1 295 ? 5.474 -47.518 6.409 1.00 86.35 474 ALA A O 1
ATOM 2055 N N . SER A 1 296 ? 4.380 -49.244 7.322 1.00 88.93 475 SER A N 1
ATOM 2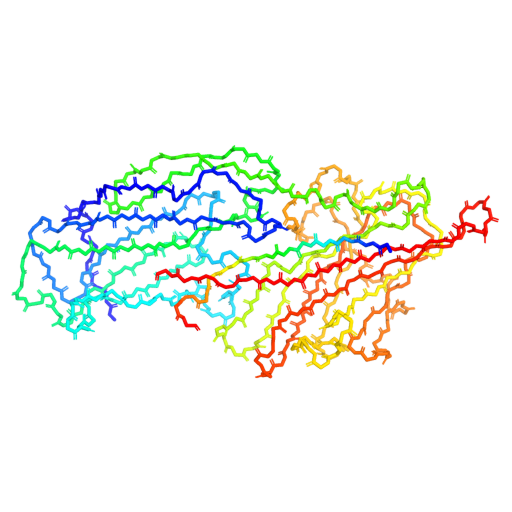056 C CA . SER A 1 296 ? 3.078 -48.804 6.851 1.00 93.33 475 SER A CA 1
ATOM 2057 C C . SER A 1 296 ? 2.078 -48.656 8.004 1.00 92.60 475 SER A C 1
ATOM 2058 O O . SER A 1 296 ? 1.979 -49.531 8.858 1.00 89.86 475 SER A O 1
ATOM 2061 N N . ILE A 1 297 ? 1.346 -47.545 8.020 1.00 91.25 476 ILE A N 1
ATOM 2062 C CA . ILE A 1 297 ? 0.300 -47.302 9.007 1.00 90.62 476 ILE A CA 1
ATOM 2063 C C . ILE A 1 297 ? -1.035 -47.296 8.270 1.00 97.48 476 ILE A C 1
ATOM 2064 O O . ILE A 1 297 ? -1.125 -46.738 7.179 1.00 100.54 476 ILE A O 1
ATOM 2069 N N . ASN A 1 298 ? -2.072 -47.903 8.843 1.00 99.93 477 ASN A N 1
ATOM 2070 C CA . ASN A 1 298 ? -3.396 -47.837 8.225 1.00 102.33 477 ASN A CA 1
ATOM 2071 C C . ASN A 1 298 ? -4.342 -46.825 8.864 1.00 103.38 477 ASN A C 1
ATOM 2072 O O . ASN A 1 298 ? -5.228 -47.192 9.622 1.00 109.79 477 ASN A O 1
ATOM 2077 N N . PHE A 1 299 ? -4.171 -45.555 8.516 1.00 96.56 478 PHE A N 1
ATOM 2078 C CA . PHE A 1 299 ? -4.988 -44.478 9.064 1.00 93.39 478 PHE A CA 1
ATOM 2079 C C . PHE A 1 299 ? -6.504 -44.592 8.871 1.00 105.14 478 PHE A C 1
ATOM 2080 O O . PHE A 1 299 ? -7.263 -43.975 9.624 1.00 116.22 478 PHE A O 1
ATOM 2088 N N . GLY A 1 300 ? -6.948 -45.377 7.890 1.00 102.34 479 GLY A N 1
ATOM 2089 C CA . GLY A 1 300 ? -8.371 -45.578 7.679 1.00 104.53 479 GLY A CA 1
ATOM 2090 C C . GLY A 1 300 ? -9.087 -44.319 7.222 1.00 110.87 479 GLY A C 1
ATOM 2091 O O . GLY A 1 300 ? -8.527 -43.521 6.459 1.00 109.57 479 GLY A O 1
ATOM 2092 N N . ASP A 1 301 ? -10.336 -44.158 7.664 1.00 116.20 480 ASP A N 1
ATOM 2093 C CA . ASP A 1 301 ? -11.100 -42.932 7.432 1.00 119.85 480 ASP A CA 1
ATOM 2094 C C . ASP A 1 301 ? -10.705 -41.855 8.445 1.00 121.58 480 ASP A C 1
ATOM 2095 O O . ASP A 1 301 ? -10.979 -41.988 9.645 1.00 127.53 480 ASP A O 1
ATOM 2100 N N . ILE A 1 302 ? -10.073 -40.788 7.955 1.00 117.00 481 ILE A N 1
ATOM 2101 C CA . ILE A 1 302 ? -9.601 -39.687 8.801 1.00 113.58 481 ILE A CA 1
ATOM 2102 C C . ILE A 1 302 ? -10.094 -38.331 8.281 1.00 119.58 481 ILE A C 1
ATOM 2103 O O . ILE A 1 302 ? -10.405 -38.194 7.098 1.00 123.74 481 ILE A O 1
ATOM 2108 N N . ASN A 1 303 ? -10.160 -37.327 9.153 1.00 119.98 482 ASN A N 1
ATOM 2109 C CA . ASN A 1 303 ? -10.576 -35.989 8.724 1.00 120.10 482 ASN A CA 1
ATOM 2110 C C . ASN A 1 303 ? -9.811 -34.857 9.400 1.00 117.28 482 ASN A C 1
ATOM 2111 O O . ASN A 1 303 ? -10.257 -33.708 9.408 1.00 120.72 482 ASN A O 1
ATOM 2116 N N . LYS A 1 304 ? -8.657 -35.188 9.966 1.00 108.09 483 LYS A N 1
ATOM 2117 C CA . LYS A 1 304 ? -7.776 -34.177 10.515 1.00 107.05 483 LYS A CA 1
ATOM 2118 C C . LYS A 1 304 ? -6.336 -34.643 10.439 1.00 101.80 483 LYS A C 1
ATOM 2119 O O . LYS A 1 304 ? -6.053 -35.771 10.050 1.00 102.44 483 LYS A O 1
ATOM 2125 N N . THR A 1 305 ? -5.440 -33.761 10.848 1.00 97.89 484 THR A N 1
ATOM 2126 C CA . THR A 1 305 ? -4.010 -33.995 10.831 1.00 92.29 484 THR A CA 1
ATOM 2127 C C . THR A 1 305 ? -3.542 -34.950 11.930 1.00 90.92 484 THR A C 1
ATOM 2128 O O . THR A 1 305 ? -4.102 -34.951 13.023 1.00 92.72 484 THR A O 1
ATOM 2132 N N . TYR A 1 306 ? -2.513 -35.750 11.642 1.00 81.03 485 TYR A N 1
ATOM 2133 C CA . TYR A 1 306 ? -1.851 -36.564 12.665 1.00 72.61 485 TYR A CA 1
ATOM 2134 C C . TYR A 1 306 ? -0.355 -36.396 12.587 1.00 78.31 485 TYR A C 1
ATOM 2135 O O . TYR A 1 306 ? 0.177 -36.127 11.515 1.00 76.61 485 TYR A O 1
ATOM 2144 N N . VAL A 1 307 ? 0.323 -36.547 13.725 1.00 80.60 486 VAL A N 1
ATOM 2145 C CA . VAL A 1 307 ? 1.779 -36.420 13.772 1.00 79.20 486 VAL A CA 1
ATOM 2146 C C . VAL A 1 307 ? 2.455 -37.753 14.105 1.00 85.71 486 VAL A C 1
ATOM 2147 O O . VAL A 1 307 ? 2.006 -38.482 14.989 1.00 89.27 486 VAL A O 1
ATOM 2151 N N . VAL A 1 308 ? 3.512 -38.086 13.365 1.00 87.20 487 VAL A N 1
ATOM 2152 C CA . VAL A 1 308 ? 4.248 -39.320 13.616 1.00 82.25 487 VAL A CA 1
ATOM 2153 C C . VAL A 1 308 ? 5.699 -39.061 14.002 1.00 82.85 487 VAL A C 1
ATOM 2154 O O . VAL A 1 308 ? 6.488 -38.580 13.190 1.00 83.83 487 VAL A O 1
ATOM 2158 N N . LEU A 1 309 ? 6.044 -39.379 15.249 1.00 91.90 488 LEU A N 1
ATOM 2159 C CA . LEU A 1 309 ? 7.431 -39.300 15.702 1.00 78.13 488 LEU A CA 1
ATOM 2160 C C . LEU A 1 309 ? 8.161 -40.584 15.343 1.00 71.57 488 LEU A C 1
ATOM 2161 O O . LEU A 1 309 ? 7.694 -41.695 15.629 1.00 74.32 488 LEU A O 1
ATOM 2166 N N . VAL A 1 310 ? 9.310 -40.420 14.713 1.00 66.36 489 VAL A N 1
ATOM 2167 C CA . VAL A 1 310 ? 10.094 -41.544 14.260 1.00 70.62 489 VAL A CA 1
ATOM 2168 C C . VAL A 1 310 ? 11.417 -41.549 14.986 1.00 66.12 489 VAL A C 1
ATOM 2169 O O . VAL A 1 310 ? 12.175 -40.582 14.949 1.00 64.48 489 VAL A O 1
ATOM 2173 N N . GLU A 1 311 ? 11.699 -42.644 15.661 1.00 66.47 490 GLU A N 1
ATOM 2174 C CA . GLU A 1 311 ? 13.030 -42.813 16.190 1.00 76.29 490 GLU A CA 1
ATOM 2175 C C . GLU A 1 311 ? 13.502 -44.022 15.453 1.00 77.98 490 GLU A C 1
ATOM 2176 O O . GLU A 1 311 ? 12.907 -45.101 15.569 1.00 86.88 490 GLU A O 1
ATOM 2182 N N . GLY A 1 312 ? 14.540 -43.833 14.654 1.00 67.22 491 GLY A N 1
ATOM 2183 C CA . GLY A 1 312 ? 15.069 -44.921 13.866 1.00 67.04 491 GLY A CA 1
ATOM 2184 C C . GLY A 1 312 ? 16.577 -44.861 13.876 1.00 74.25 491 GLY A C 1
ATOM 2185 O O . GLY A 1 312 ? 17.181 -44.015 14.565 1.00 64.14 491 GLY A O 1
ATOM 2186 N N . HIS A 1 313 ? 17.178 -45.751 13.092 1.00 78.71 492 HIS A N 1
ATOM 2187 C CA . HIS A 1 313 ? 18.624 -45.858 12.981 1.00 80.30 492 HIS A CA 1
ATOM 2188 C C . HIS A 1 313 ? 19.055 -46.026 11.517 1.00 83.06 492 HIS A C 1
ATOM 2189 O O . HIS A 1 313 ? 18.259 -46.429 10.659 1.00 80.88 492 HIS A O 1
ATOM 2196 N N . TYR A 1 314 ? 20.318 -45.695 11.248 1.00 84.65 493 TYR A N 1
ATOM 2197 C CA . TYR A 1 314 ? 20.945 -45.904 9.945 1.00 79.49 493 TYR A CA 1
ATOM 2198 C C . TYR A 1 314 ? 22.248 -46.687 10.122 1.00 81.34 493 TYR A C 1
ATOM 2199 O O . TYR A 1 314 ? 22.813 -46.723 11.223 1.00 87.30 493 TYR A O 1
ATOM 2208 N N . ASP A 1 315 ? 22.733 -47.296 9.045 1.00 77.00 494 ASP A N 1
ATOM 2209 C CA . ASP A 1 315 ? 23.905 -48.162 9.122 1.00 79.34 494 ASP A CA 1
ATOM 2210 C C . ASP A 1 315 ? 25.242 -47.444 8.909 1.00 83.44 494 ASP A C 1
ATOM 2211 O O . ASP A 1 315 ? 25.290 -46.252 8.589 1.00 81.92 494 ASP A O 1
ATOM 2216 N N . ASN A 1 316 ? 26.330 -48.189 9.081 1.00 91.73 495 ASN A N 1
ATOM 2217 C CA . ASN A 1 316 ? 27.670 -47.617 9.007 1.00 96.71 495 ASN A CA 1
ATOM 2218 C C . ASN A 1 316 ? 28.207 -47.475 7.586 1.00 97.41 495 ASN A C 1
ATOM 2219 O O . ASN A 1 316 ? 29.358 -47.092 7.383 1.00 100.75 495 ASN A O 1
ATOM 2224 N N . THR A 1 317 ? 27.356 -47.758 6.604 1.00 92.76 496 THR A N 1
ATOM 2225 C CA . THR A 1 317 ? 27.760 -47.726 5.199 1.00 92.00 496 THR A CA 1
ATOM 2226 C C . THR A 1 317 ? 28.433 -46.418 4.80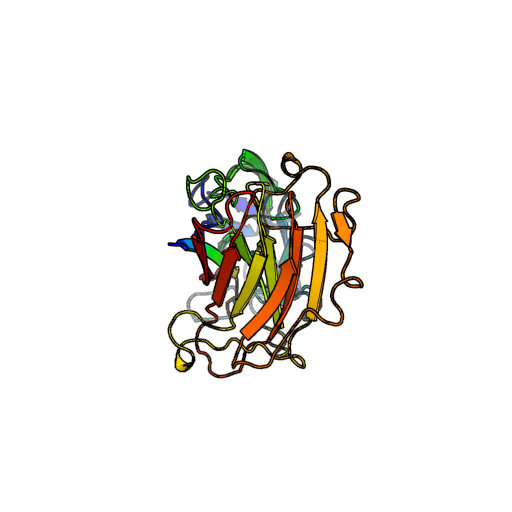9 1.00 96.37 496 THR A C 1
ATOM 2227 O O . THR A 1 317 ? 29.204 -46.371 3.852 1.00 100.61 496 THR A O 1
ATOM 2231 N N . GLY A 1 318 ? 28.131 -45.354 5.546 1.00 98.90 497 GLY A N 1
ATOM 2232 C CA . GLY A 1 318 ? 28.656 -44.039 5.232 1.00 96.48 497 GLY A CA 1
ATOM 2233 C C . GLY A 1 318 ? 27.794 -43.383 4.182 1.00 98.09 497 GLY A C 1
ATOM 2234 O O . GLY A 1 318 ? 27.913 -42.187 3.916 1.00 95.75 497 GLY A O 1
ATOM 2235 N N . LYS A 1 319 ? 26.925 -44.181 3.571 1.00 101.02 498 LYS A N 1
ATOM 2236 C CA . LYS A 1 319 ? 25.984 -43.652 2.600 1.00 96.86 498 LYS A CA 1
ATOM 2237 C C . LYS A 1 319 ? 25.118 -42.644 3.306 1.00 90.50 498 LYS A C 1
ATOM 2238 O O . LYS A 1 319 ? 24.797 -42.799 4.483 1.00 92.12 498 LYS A O 1
ATOM 2244 N N . ASN A 1 320 ? 24.748 -41.605 2.578 1.00 86.04 499 ASN A N 1
ATOM 2245 C CA . ASN A 1 320 ? 23.956 -40.543 3.143 1.00 84.48 499 ASN A CA 1
ATOM 2246 C C . ASN A 1 320 ? 22.652 -41.119 3.637 1.00 83.78 499 ASN A C 1
ATOM 2247 O O . ASN A 1 320 ? 22.267 -42.237 3.282 1.00 87.38 499 ASN A O 1
ATOM 2252 N N . LEU A 1 321 ? 21.975 -40.364 4.481 1.00 77.72 500 LEU A N 1
ATOM 2253 C CA . LEU A 1 321 ? 20.725 -40.839 5.023 1.00 73.16 500 LEU A CA 1
ATOM 2254 C C . LEU A 1 321 ? 19.608 -40.114 4.321 1.00 69.27 500 LEU A C 1
ATOM 2255 O O . LEU A 1 321 ? 19.348 -38.938 4.597 1.00 68.28 500 LEU A O 1
ATOM 2260 N N . LYS A 1 322 ? 18.962 -40.828 3.405 1.00 66.97 501 LYS A N 1
ATOM 2261 C CA . LYS A 1 322 ? 17.924 -40.253 2.553 1.00 64.52 501 LYS A CA 1
ATOM 2262 C C . LYS A 1 322 ? 16.637 -40.983 2.855 1.00 64.86 501 LYS A C 1
ATOM 2263 O O . LYS A 1 322 ? 16.661 -42.177 3.170 1.00 61.80 501 LYS A O 1
ATOM 2269 N N . THR A 1 323 ? 15.509 -40.287 2.790 1.00 54.24 502 THR A N 1
ATOM 2270 C CA . THR A 1 323 ? 14.253 -40.962 3.109 1.00 60.92 502 THR A CA 1
ATOM 2271 C C . THR A 1 323 ? 13.096 -40.360 2.367 1.00 62.35 502 THR A C 1
ATOM 2272 O O . THR A 1 323 ? 13.186 -39.259 1.827 1.00 64.98 502 THR A O 1
ATOM 2276 N N . GLN A 1 324 ? 11.987 -41.077 2.413 1.00 63.17 503 GLN A N 1
ATOM 2277 C CA . GLN A 1 324 ? 10.790 -40.668 1.741 1.00 65.81 503 GLN A CA 1
ATOM 2278 C C . GLN A 1 324 ? 9.574 -41.271 2.440 1.00 70.54 503 GLN A C 1
ATOM 2279 O O . GLN A 1 324 ? 9.583 -42.436 2.845 1.00 66.46 503 GLN A O 1
ATOM 2285 N N . VAL A 1 325 ? 8.539 -40.455 2.602 1.00 74.46 504 VAL A N 1
ATOM 2286 C CA . VAL A 1 325 ? 7.268 -40.908 3.146 1.00 73.66 504 VAL A CA 1
ATOM 2287 C C . VAL A 1 325 ? 6.185 -40.650 2.099 1.00 77.05 504 VAL A C 1
ATOM 2288 O O . VAL A 1 325 ? 6.241 -39.646 1.388 1.00 74.37 504 VAL A O 1
ATOM 2292 N N . ILE A 1 326 ? 5.229 -41.573 1.981 1.00 84.59 505 ILE A N 1
ATOM 2293 C CA . ILE A 1 326 ? 4.126 -41.445 1.018 1.00 87.36 505 ILE A CA 1
ATOM 2294 C C . ILE A 1 326 ? 2.777 -41.802 1.618 1.00 84.77 505 ILE A C 1
ATOM 2295 O O . ILE A 1 326 ? 2.661 -42.736 2.407 1.00 87.83 505 ILE A O 1
ATOM 2300 N N . GLN A 1 327 ? 1.758 -41.061 1.202 1.00 81.80 506 GLN A N 1
ATOM 2301 C CA . GLN A 1 327 ? 0.388 -41.335 1.598 1.00 81.06 506 GLN A CA 1
ATOM 2302 C C . GLN A 1 327 ? -0.517 -41.442 0.372 1.00 83.55 506 GLN A C 1
ATOM 2303 O O . GLN A 1 327 ? -0.413 -40.637 -0.556 1.00 79.16 506 GLN A O 1
ATOM 2309 N N . GLU A 1 328 ? -1.414 -42.424 0.401 1.00 85.13 507 GLU A N 1
ATOM 2310 C CA . GLU A 1 328 ? -2.438 -42.586 -0.611 1.00 94.02 507 GLU A CA 1
ATOM 2311 C C . GLU A 1 328 ? -3.806 -42.723 0.047 1.00 95.88 507 GLU A C 1
ATOM 2312 O O . GLU A 1 328 ? -3.936 -43.353 1.085 1.00 97.79 507 GLU A O 1
ATOM 2318 N N . ASN A 1 329 ? -4.824 -42.126 -0.561 1.00 97.27 508 ASN A N 1
ATOM 2319 C CA . ASN A 1 329 ? -6.194 -42.283 -0.093 1.00 104.42 508 ASN A CA 1
ATOM 2320 C C . ASN A 1 329 ? -7.163 -42.639 -1.211 1.00 107.69 508 ASN A C 1
ATOM 2321 O O . ASN A 1 329 ? -6.976 -42.243 -2.354 1.00 104.12 508 ASN A O 1
ATOM 2326 N N . ILE A 1 330 ? -8.201 -43.384 -0.860 1.00 117.68 509 ILE A N 1
ATOM 2327 C CA . ILE A 1 330 ? -9.234 -43.783 -1.804 1.00 130.01 509 ILE A CA 1
ATOM 2328 C C . ILE A 1 330 ? -10.501 -42.971 -1.535 1.00 142.90 509 ILE A C 1
ATOM 2329 O O . ILE A 1 330 ? -10.414 -41.756 -1.344 1.00 144.50 509 ILE A O 1
ATOM 2334 N N . ASP A 1 331 ? -11.663 -43.634 -1.510 1.00 153.62 510 ASP A N 1
ATOM 2335 C CA . ASP A 1 331 ? -12.940 -42.980 -1.192 1.00 165.40 510 ASP A CA 1
ATOM 2336 C C . ASP A 1 331 ? -12.993 -41.601 -1.883 1.00 167.71 510 ASP A C 1
ATOM 2337 O O . ASP A 1 331 ? -12.542 -41.481 -3.021 1.00 165.57 510 ASP A O 1
ATOM 2342 N N . PRO A 1 332 ? -13.552 -40.557 -1.231 1.00 170.69 511 PRO A N 1
ATOM 2343 C CA . PRO A 1 332 ? -14.426 -40.413 -0.062 1.00 170.87 511 PRO A CA 1
ATOM 2344 C C . PRO A 1 332 ? -15.781 -39.892 -0.511 1.00 170.60 511 PRO A C 1
ATOM 2345 O O . PRO A 1 332 ? -15.845 -38.811 -1.095 1.00 171.08 511 PRO A O 1
ATOM 2349 N N . ALA A 1 333 ? -16.842 -40.647 -0.252 1.00 169.70 512 ALA A N 1
ATOM 2350 C CA . ALA A 1 333 ? -18.172 -40.261 -0.702 1.00 175.29 512 ALA A CA 1
ATOM 2351 C C . ALA A 1 333 ? -18.296 -40.370 -2.226 1.00 180.21 512 ALA A C 1
ATOM 2352 O O . ALA A 1 333 ? -19.224 -39.821 -2.826 1.00 184.50 512 ALA A O 1
ATOM 2354 N N . THR A 1 334 ? -17.350 -41.074 -2.846 1.00 177.61 513 THR A N 1
ATOM 2355 C CA . THR A 1 334 ? -17.438 -41.408 -4.266 1.00 175.39 513 THR A CA 1
ATOM 2356 C C . THR A 1 334 ? -16.891 -42.814 -4.516 1.00 170.87 513 THR A C 1
ATOM 2357 O O . THR A 1 334 ? -17.401 -43.545 -5.366 1.00 170.95 513 THR A O 1
ATOM 2361 N N . GLY A 1 335 ? -15.848 -43.184 -3.775 1.00 165.81 514 GLY A N 1
ATOM 2362 C CA . GLY A 1 335 ? -15.232 -44.491 -3.923 1.00 162.47 514 GLY A CA 1
ATOM 2363 C C . GLY A 1 335 ? -14.212 -44.566 -5.049 1.00 156.82 514 GLY A C 1
ATOM 2364 O O . GLY A 1 335 ? -13.515 -45.570 -5.201 1.00 154.99 514 GLY A O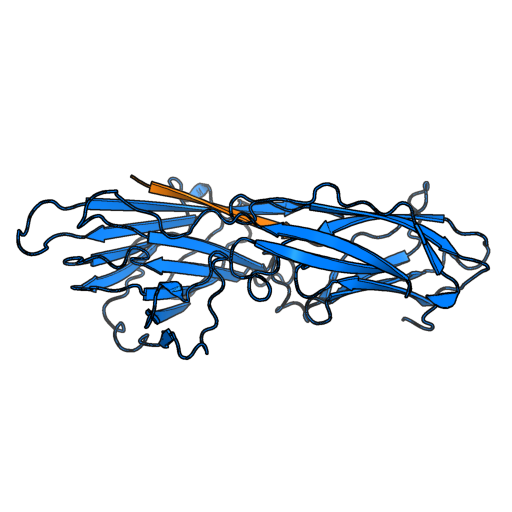 1
ATOM 2365 N N . LYS A 1 336 ? -14.123 -43.503 -5.842 1.00 151.74 515 LYS A N 1
ATOM 2366 C CA . LYS A 1 336 ? -13.149 -43.437 -6.925 1.00 144.89 515 LYS A CA 1
ATOM 2367 C C . LYS A 1 336 ? -12.071 -42.379 -6.665 1.00 140.30 515 LYS A C 1
ATOM 2368 O O . LYS A 1 336 ? -11.458 -42.357 -5.596 1.00 137.03 515 LYS A O 1
ATOM 2374 N N . ASP A 1 337 ? -11.853 -41.508 -7.650 1.00 137.31 516 ASP A N 1
ATOM 2375 C CA . ASP A 1 337 ? -10.831 -40.459 -7.578 1.00 130.10 516 ASP A CA 1
ATOM 2376 C C . ASP A 1 337 ? -9.766 -40.700 -6.514 1.00 123.04 516 ASP A C 1
ATOM 2377 O O . ASP A 1 337 ? -9.530 -39.854 -5.661 1.00 122.08 516 ASP A O 1
ATOM 2382 N N . TYR A 1 338 ? -9.130 -41.864 -6.575 1.00 119.79 517 TYR A N 1
ATOM 2383 C CA . TYR A 1 338 ? -7.991 -42.192 -5.721 1.00 115.35 517 TYR A CA 1
ATOM 2384 C C . TYR A 1 338 ? -6.815 -41.256 -6.024 1.00 107.56 517 TYR A C 1
ATOM 2385 O O . TYR A 1 338 ? -6.737 -40.707 -7.120 1.00 104.40 517 TYR A O 1
ATOM 2394 N N . SER A 1 339 ? -5.901 -41.084 -5.064 1.00 104.52 518 SER A N 1
ATOM 2395 C CA . SER A 1 339 ? -4.712 -40.238 -5.257 1.00 100.62 518 SER A CA 1
ATOM 2396 C C . SER A 1 339 ? -3.502 -40.612 -4.381 1.00 93.39 518 SER A C 1
ATOM 2397 O O . SER A 1 339 ? -3.577 -41.517 -3.549 1.00 92.82 518 SER A O 1
ATOM 2400 N N . ILE A 1 340 ? -2.394 -39.890 -4.569 1.00 84.52 519 ILE A N 1
ATOM 2401 C CA . ILE A 1 340 ? -1.138 -40.194 -3.889 1.00 81.23 519 ILE A CA 1
ATOM 2402 C C . ILE A 1 340 ? -0.167 -39.018 -3.932 1.00 78.61 519 ILE A C 1
ATOM 2403 O O . ILE A 1 340 ? -0.095 -38.285 -4.922 1.00 74.84 519 ILE A O 1
ATOM 2408 N N . PHE A 1 341 ? 0.582 -38.853 -2.844 1.00 73.22 520 PHE A N 1
ATOM 2409 C CA . PHE A 1 341 ? 1.530 -37.764 -2.720 1.00 70.35 520 PHE A CA 1
ATOM 2410 C C . PHE A 1 341 ? 2.716 -38.275 -1.908 1.00 76.08 520 PHE A C 1
ATOM 2411 O O . PHE A 1 341 ? 2.533 -39.029 -0.958 1.00 84.00 520 PHE A O 1
ATOM 2419 N N . GLY A 1 342 ? 3.927 -37.877 -2.288 1.00 72.72 521 GLY A N 1
ATOM 2420 C CA . GLY A 1 342 ? 5.145 -38.366 -1.658 1.00 63.69 521 GLY A CA 1
ATOM 2421 C C . GLY A 1 342 ? 6.004 -37.224 -1.172 1.00 71.55 521 GLY A C 1
ATOM 2422 O O . GLY A 1 342 ? 5.678 -36.067 -1.427 1.00 78.37 521 GLY A O 1
ATOM 2423 N N . TRP A 1 343 ? 7.097 -37.538 -0.473 1.00 74.32 522 TRP A N 1
ATOM 2424 C CA . TRP A 1 343 ? 7.890 -36.511 0.190 1.00 73.37 522 TRP A CA 1
ATOM 2425 C C . TRP A 1 343 ? 9.290 -36.993 0.602 1.00 79.33 522 TRP A C 1
ATOM 2426 O O . TRP A 1 343 ? 9.434 -38.046 1.217 1.00 84.80 522 TRP A O 1
ATOM 2437 N N . ASN A 1 344 ? 10.317 -36.206 0.297 1.00 74.15 523 ASN A N 1
ATOM 2438 C CA . ASN A 1 344 ? 11.694 -36.668 0.447 1.00 65.93 523 ASN A CA 1
ATOM 2439 C C . ASN A 1 344 ? 12.500 -35.862 1.439 1.00 61.18 523 ASN A C 1
ATOM 2440 O O . ASN A 1 344 ? 12.331 -34.648 1.553 1.00 62.02 523 ASN A O 1
ATOM 2445 N N . ASN A 1 345 ? 13.398 -36.539 2.148 1.00 51.60 524 ASN A N 1
ATOM 2446 C CA . ASN A 1 345 ? 14.265 -35.874 3.099 1.00 54.87 524 ASN A CA 1
ATOM 2447 C C . ASN A 1 345 ? 15.683 -36.328 2.929 1.00 50.25 524 ASN A C 1
ATOM 2448 O O . ASN A 1 345 ? 15.950 -37.490 2.620 1.00 46.86 524 ASN A O 1
ATOM 2453 N N . GLU A 1 346 ? 16.581 -35.385 3.140 1.00 51.88 525 GLU A N 1
ATOM 2454 C CA . GLU A 1 346 ? 17.963 -35.679 3.456 1.00 58.10 525 GLU A CA 1
ATOM 2455 C C . GLU A 1 346 ? 18.511 -34.398 4.074 1.00 58.82 525 GLU A C 1
ATOM 2456 O O . GLU A 1 346 ? 17.950 -33.323 3.848 1.00 62.33 525 GLU A O 1
ATOM 2462 N N . ASN A 1 347 ? 19.578 -34.505 4.868 1.00 52.75 526 ASN A N 1
ATOM 2463 C CA . ASN A 1 347 ? 20.157 -33.324 5.494 1.00 47.31 526 ASN A CA 1
ATOM 2464 C C . ASN A 1 347 ? 21.610 -33.085 5.088 1.00 43.94 526 ASN A C 1
ATOM 2465 O O . ASN A 1 347 ? 22.288 -33.985 4.598 1.00 50.50 526 ASN A O 1
ATOM 2470 N N . VAL A 1 348 ? 22.104 -31.877 5.338 1.00 46.74 527 VAL A N 1
ATOM 2471 C CA . VAL A 1 348 ? 23.468 -31.523 4.965 1.00 58.66 527 VAL A CA 1
ATOM 2472 C C . VAL A 1 348 ? 24.315 -31.115 6.162 1.00 65.42 527 VAL A C 1
ATOM 2473 O O . VAL A 1 348 ? 23.824 -30.463 7.083 1.00 69.57 527 VAL A O 1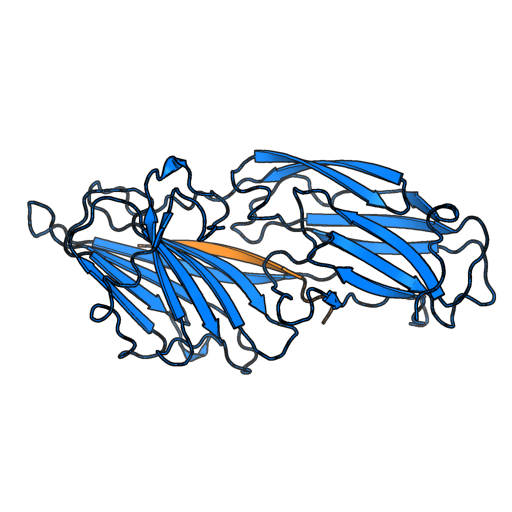
ATOM 2477 N N . VAL A 1 349 ? 25.601 -31.463 6.108 1.00 66.72 528 VAL A N 1
ATOM 2478 C CA . VAL A 1 349 ? 26.548 -31.184 7.175 1.00 67.40 528 VAL A CA 1
ATOM 2479 C C . VAL A 1 349 ? 27.459 -30.000 6.903 1.00 67.09 528 VAL A C 1
ATOM 2480 O O . VAL A 1 349 ? 28.138 -29.955 5.882 1.00 69.83 528 VAL A O 1
ATOM 2484 N N . ARG A 1 350 ? 27.502 -29.058 7.839 1.00 66.95 529 ARG A N 1
ATOM 2485 C CA . ARG A 1 350 ? 28.434 -27.932 7.755 1.00 73.01 529 ARG A CA 1
ATOM 2486 C C . ARG A 1 350 ? 29.510 -27.965 8.851 1.00 81.69 529 ARG A C 1
ATOM 2487 O O . ARG A 1 350 ? 29.417 -28.748 9.800 1.00 83.40 529 ARG A O 1
ATOM 2495 N N . TYR A 1 351 ? 30.521 -27.105 8.715 1.00 86.70 530 TYR A N 1
ATOM 2496 C CA . TYR A 1 351 ? 31.681 -27.104 9.610 1.00 94.48 530 TYR A CA 1
ATOM 2497 C C . TYR A 1 351 ? 31.997 -25.693 10.076 1.00 97.41 530 TYR A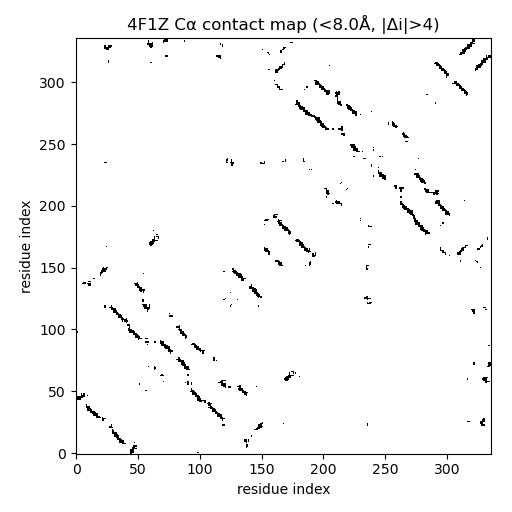 C 1
ATOM 2498 O O . TYR A 1 351 ? 31.641 -24.728 9.406 1.00 98.72 530 TYR A O 1
ATOM 2507 N N . GLY A 1 352 ? 32.676 -25.575 11.214 1.00 96.12 531 GLY A N 1
ATOM 2508 C CA . GLY A 1 352 ? 33.028 -24.276 11.760 1.00 92.37 531 GLY A CA 1
ATOM 2509 C C . GLY A 1 352 ? 34.524 -24.045 11.816 1.00 91.42 531 GLY A C 1
ATOM 2510 O O . GLY A 1 352 ? 35.286 -24.750 11.151 1.00 90.13 531 GLY A O 1
ATOM 2511 N N . TYR B 2 1 ? 3.629 -37.402 -8.114 1.00 57.20 8 TYR Q N 1
ATOM 2512 C CA . TYR B 2 1 ? 3.201 -36.399 -7.134 1.00 71.62 8 TYR Q CA 1
ATOM 2513 C C . TYR B 2 1 ? 4.046 -36.485 -5.879 1.00 71.01 8 TYR Q C 1
ATOM 2514 O O . TYR B 2 1 ? 4.213 -37.563 -5.297 1.00 66.28 8 TYR Q O 1
ATOM 2523 N N . GLY B 2 2 ? 4.575 -35.342 -5.463 1.00 71.87 9 GLY Q N 1
ATOM 2524 C CA . GLY B 2 2 ? 5.410 -35.295 -4.286 1.00 72.72 9 GLY Q CA 1
ATOM 2525 C C . GLY B 2 2 ? 6.138 -33.974 -4.158 1.00 75.23 9 GLY Q C 1
ATOM 2526 O O . GLY B 2 2 ? 6.093 -33.148 -5.083 1.00 69.95 9 GLY Q O 1
ATOM 2527 N N . GLY B 2 3 ? 6.780 -33.778 -3.003 1.00 67.93 10 GLY Q N 1
ATOM 2528 C CA . GLY B 2 3 ? 7.622 -32.623 -2.739 1.00 66.52 10 GLY Q CA 1
ATOM 2529 C C . GLY B 2 3 ? 8.834 -33.017 -1.902 1.00 69.21 10 GLY Q C 1
ATOM 2530 O O . GLY B 2 3 ? 9.299 -34.156 -1.937 1.00 67.28 10 GLY Q O 1
ATOM 2531 N N . GLY B 2 4 ? 9.360 -32.086 -1.124 1.00 72.32 11 GLY Q N 1
ATOM 2532 C CA . GLY B 2 4 ? 10.501 -32.425 -0.306 1.00 67.73 11 GLY Q CA 1
ATOM 2533 C C . GLY B 2 4 ? 10.977 -31.298 0.575 1.00 71.77 11 GLY Q C 1
ATOM 2534 O O . GLY B 2 4 ? 10.553 -30.147 0.452 1.00 71.54 11 GLY Q O 1
ATOM 2535 N N . SER B 2 5 ? 11.859 -31.656 1.498 1.00 74.16 12 SER Q N 1
ATOM 2536 C CA . SER B 2 5 ? 12.542 -30.694 2.336 1.00 69.77 12 SER Q CA 1
ATOM 2537 C C . SER B 2 5 ? 13.838 -31.340 2.767 1.00 64.94 12 SER Q C 1
ATOM 2538 O O . SER B 2 5 ? 13.959 -32.567 2.805 1.00 63.81 12 SER Q O 1
ATOM 2541 N N . SER B 2 6 ? 14.819 -30.506 3.056 1.00 62.62 13 SER Q N 1
ATOM 2542 C CA . SER B 2 6 ? 16.102 -30.977 3.523 1.00 65.38 13 SER Q CA 1
ATOM 2543 C C . SER B 2 6 ? 16.453 -30.206 4.784 1.00 63.65 13 SER Q C 1
ATOM 2544 O O . SER B 2 6 ? 15.953 -29.104 4.985 1.00 62.13 13 SER Q O 1
ATOM 2547 N N . GLY B 2 7 ? 17.334 -30.760 5.612 1.00 66.74 14 GLY Q N 1
ATOM 2548 C CA . GLY B 2 7 ? 17.739 -30.104 6.847 1.00 56.30 14 GLY Q CA 1
ATOM 2549 C C . GLY B 2 7 ? 19.230 -29.861 6.883 1.00 58.15 14 GLY Q C 1
ATOM 2550 O O . GLY B 2 7 ? 19.933 -30.027 5.865 1.00 51.28 14 GLY Q O 1
ATOM 2551 N N . GLY B 2 8 ? 19.733 -29.477 8.052 1.00 54.42 15 GLY Q N 1
ATOM 2552 C CA . GLY B 2 8 ? 21.145 -29.175 8.177 1.00 56.67 15 GLY Q CA 1
ATOM 2553 C C . GLY B 2 8 ? 21.571 -29.048 9.627 1.00 57.47 15 GLY Q C 1
ATOM 2554 O O . GLY B 2 8 ? 20.749 -28.732 10.492 1.00 49.83 15 GLY Q O 1
ATOM 2555 N N . GLY B 2 9 ? 22.862 -29.274 9.873 1.00 55.68 16 GLY Q N 1
ATOM 2556 C CA . GLY B 2 9 ? 23.423 -29.291 11.211 1.00 55.36 16 GLY Q CA 1
ATOM 2557 C C . GLY B 2 9 ? 24.939 -29.379 11.170 1.00 59.63 16 GLY Q C 1
ATOM 2558 O O . GLY B 2 9 ? 25.526 -29.480 10.111 1.00 57.68 16 GLY Q O 1
ATOM 2559 N N . SER B 2 10 ? 25.585 -29.331 12.326 1.00 66.39 17 SER Q N 1
ATOM 2560 C CA . SER B 2 10 ? 27.043 -29.365 12.380 1.00 67.77 17 SER Q CA 1
ATOM 2561 C C . SER B 2 10 ? 27.547 -30.707 12.926 1.00 74.95 17 SER Q C 1
ATOM 2562 O O . SER B 2 10 ? 27.025 -31.213 13.919 1.00 77.41 17 SER Q O 1
ATOM 2565 N N . SER B 2 11 ? 28.538 -31.296 12.263 1.00 74.35 18 SER Q N 1
ATOM 2566 C CA . SER B 2 11 ? 29.152 -32.530 12.752 1.00 76.60 18 SER Q CA 1
ATOM 2567 C C . SER B 2 11 ? 30.121 -32.232 13.894 1.00 82.50 18 SER Q C 1
ATOM 2568 O O . SER B 2 11 ? 30.599 -33.146 14.567 1.00 87.17 18 SER Q O 1
ATOM 2571 N N . GLY B 2 12 ? 30.414 -30.950 14.094 1.00 85.04 19 GLY Q N 1
ATOM 2572 C CA . GLY B 2 12 ? 31.384 -30.519 15.082 1.00 88.92 19 GLY Q CA 1
ATOM 2573 C C . GLY B 2 12 ? 32.809 -30.650 14.583 1.00 98.50 19 GLY Q C 1
ATOM 2574 O O . GLY B 2 12 ? 33.732 -30.902 15.361 1.00 99.60 19 GLY Q O 1
ATOM 2575 N N . GLY B 2 13 ? 32.991 -30.476 13.277 1.00 108.41 20 GLY Q N 1
ATOM 2576 C CA . GLY B 2 13 ? 34.304 -30.582 12.664 1.00 113.83 20 GLY Q CA 1
ATOM 2577 C C . GLY B 2 13 ? 34.669 -32.022 12.359 1.00 118.16 20 GLY Q C 1
ATOM 2578 O O . GLY B 2 13 ? 35.528 -32.299 11.516 1.00 117.06 20 GLY Q O 1
ATOM 2579 N N . GLY B 2 14 ? 34.007 -32.942 13.053 1.00 122.25 21 GLY Q N 1
ATOM 2580 C CA . GLY B 2 14 ? 34.227 -34.362 12.859 1.00 124.21 21 GLY Q CA 1
ATOM 2581 C C . GLY B 2 14 ? 33.031 -35.053 12.235 1.00 123.85 21 GLY Q C 1
ATOM 2582 O O . GLY B 2 14 ? 33.164 -35.765 11.240 1.00 124.47 21 GLY Q O 1
#

Solvent-accessible surface area: 14993 Å² total; per-residue (Å²): 146,112,57,73,68,5,8,132,85,7,53,1,46,118,29,155,14,100,76,78,51,16,30,3,0,94,18,16,6,0,53,0,40,2,57,15,100,4,94,26,88,15,114,54,8,2,31,4,10,0,103,14,29,97,4,2,17,1,12,17,6,8,26,0,61,59,33,138,27,53,4,69,13,50,39,25,125,31,146,113,34,55,54,13,2,108,2,52,2,43,31,127,86,17,26,1,20,4,32,10,33,132,48,2,73,102,78,110,115,24,125,23,131,18,50,5,3,1,4,6,12,19,46,102,0,45,92,51,23,85,53,78,0,44,0,19,0,5,104,74,114,28,99,28,115,0,33,0,82,13,42,60,2,76,20,21,24,137,136,104,36,0,0,0,0,0,0,0,1,38,6,20,1,59,50,44,54,107,13,12,1,62,3,0,0,4,0,0,2,64,96,35,94,6,2,56,0,79,0,59,1,29,0,34,20,106,97,73,106,63,8,2,3,77,6,31,68,121,31,14,107,16,73,0,1,48,2,117,53,13,79,121,15,13,26,0,0,80,11,57,44,134,60,114,8,14,126,70,20,44,39,114,12,150,125,58,48,40,52,151,144,111,24,20,0,14,0,42,10,18,120,10,102,68,0,27,0,0,25,2,56,0,56,32,39,135,79,72,99,74,16,40,0,27,0,40,0,37,0,65,46,19,115,87,43,162,94,118,22,57,16,6,15,45,1,68,29,53,61,73,133,53,199,48,35,27,7,24,0,4,1,2,12,5,36,93

Secondary structure (DSSP, 8-state):
----B-GGGB--EEEEES-SEE-TTBT--EEEEEEEEBSS---BTBEEEEE--SSEESSBTB--GGGTTEEEEEEEE-TT--EEEEEEEETTTTEEEEEE-TTSTT--S-EEEEEEEEEE-TTTS-SSEEEE--EEETTEEE--EEEE----S----SSTT---EEEEEEEE--SSSS-EEEEEEEE-TT---EEEEEEEEESSSS-GGG--EE-STTT-EEEEEEES-GGGS-SS----TT-TTEEE-GGG-TTSEE--STTEEEEEEEEE-S-EEEEEEEEE-TT----EEEEEEEEE-SSSS---EEEEEEEEEEEE--/-EEEEEEEEE-TT-

B-factor: mean 91.29, std 25.46, range [20.0, 194.75]

Nearest PDB structures (foldseek):
  4f24-assembly1_A  TM=9.845E-01  e=5.012E-63  Staphylococcus aureus subsp. aureus MRSA252
  3at0-assembly1_A  TM=9.875E-01  e=1.089E-60  Staphylococcus aureus subsp. aureus N315
  3au0-assembly1_A-2  TM=9.770E-01  e=6.251E-61  Staphylococcus aureus subsp. aureus N315
  5wtb-assembly3_B  TM=8.520E-01  e=2.604E-28  Staphylococcus aureus subsp. aureus Mu50
  5wta-assembly2_B  TM=7.646E-01  e=4.290E-28  Staphylococcus aureus subsp. aureus Mu50